Protein AF-A0A7D7A669-F1 (afdb_monomer)

pLDDT: mean 91.37, std 15.54, range [43.91, 98.94]

Solvent-accessible surface area (backbone atoms only — not comparable to full-atom values): 14195 Å² total; per-residue (Å²): 136,90,88,84,74,71,72,63,60,59,55,55,61,56,58,66,72,73,66,76,72,77,74,75,74,77,71,75,75,71,73,72,75,51,68,55,32,42,32,44,45,56,48,34,76,19,44,31,33,41,38,40,42,63,92,45,27,36,32,42,30,39,12,23,51,89,39,22,67,59,52,49,49,50,41,48,75,72,69,52,66,49,30,61,32,36,37,38,32,39,61,52,56,31,25,38,38,7,46,38,61,40,50,65,75,35,49,49,64,30,34,34,36,46,70,45,74,52,56,64,68,41,45,50,51,47,51,49,32,33,59,76,52,73,41,46,71,46,78,42,52,47,72,43,71,48,78,55,92,58,36,35,40,34,28,68,26,37,89,58,76,34,84,85,40,50,42,48,19,17,38,24,32,41,30,46,48,70,91,42,39,34,36,41,24,54,37,30,27,53,76,50,45,59,58,45,70,75,34,86,89,54,43,76,27,44,34,32,36,46,15,43,36,29,32,82,60,23,71,46,70,67,49,48,62,54,30,52,32,53,28,35,37,30,42,15,51,71,78,89,20,60,29,68,72,38,54,54,55,49,69,78,44,93,38,48,81,42,41,18,62,81,64,37,61,47,71,52,72,75,132

Nearest PDB structures (foldseek):
  7dck-assembly1_B  TM=6.850E-01  e=2.028E-09  Epsilonproteobacteria bacterium (ex Lamellibrachia satsuma)
  5kil-assembly1_A-2  TM=6.595E-01  e=9.311E-09  Streptomyces venezuelae ATCC 10712
  1ddk-assembly1_A  TM=6.489E-01  e=9.725E-06  Pseudomonas aeruginosa
  5acr-assembly1_B  TM=4.976E-01  e=4.678E-06  Pseudomonas aeruginosa
  5act-assembly1_A  TM=4.678E-01  e=4.678E-06  Pseudomonas aeruginosa

Mean predicted aligned error: 7.49 Å

Structure (mmCIF, N/CA/C/O backbone):
data_AF-A0A7D7A669-F1
#
_entry.id   AF-A0A7D7A669-F1
#
loop_
_atom_site.group_PDB
_atom_site.id
_atom_site.type_symbol
_atom_site.label_atom_id
_atom_site.label_alt_id
_atom_site.label_comp_id
_atom_site.label_asym_id
_atom_site.label_entity_id
_atom_site.label_seq_id
_atom_site.pdbx_PDB_ins_code
_atom_site.Cartn_x
_atom_site.Cartn_y
_atom_site.Cartn_z
_atom_site.occupancy
_atom_site.B_iso_or_equiv
_atom_site.auth_seq_id
_atom_site.auth_comp_id
_atom_site.auth_asym_id
_atom_site.auth_atom_id
_atom_site.pdbx_PDB_model_num
ATOM 1 N N . MET A 1 1 ? -89.878 -22.933 -24.311 1.00 51.69 1 MET A N 1
ATOM 2 C CA . MET A 1 1 ? -88.662 -23.473 -23.653 1.00 51.69 1 MET A CA 1
ATOM 3 C C . MET A 1 1 ? -87.440 -22.709 -24.153 1.00 51.69 1 MET A C 1
ATOM 5 O O . MET A 1 1 ? -87.420 -22.393 -25.331 1.00 51.69 1 MET A O 1
ATOM 9 N N . LYS A 1 2 ? -86.439 -22.468 -23.288 1.00 52.03 2 LYS A N 1
ATOM 10 C CA . LYS A 1 2 ? -85.154 -21.763 -23.536 1.00 52.03 2 LYS A CA 1
ATOM 11 C C . LYS A 1 2 ? -85.214 -20.224 -23.508 1.00 52.03 2 LYS A C 1
ATOM 13 O O . LYS A 1 2 ? -85.476 -19.625 -24.539 1.00 52.03 2 LYS A O 1
ATOM 18 N N . LYS A 1 3 ? -84.927 -19.600 -22.347 1.00 51.78 3 LYS A N 1
ATOM 19 C CA . LYS A 1 3 ? -84.285 -18.254 -22.242 1.00 51.78 3 LYS A CA 1
ATOM 20 C C . LYS A 1 3 ? -83.968 -17.730 -20.816 1.00 51.78 3 LYS A C 1
ATOM 22 O O . LYS A 1 3 ? -83.764 -16.535 -20.663 1.00 51.78 3 LYS A O 1
ATOM 27 N N . LYS A 1 4 ? -83.887 -18.562 -19.762 1.00 52.59 4 LYS A N 1
ATOM 28 C CA . LYS A 1 4 ? -83.707 -18.060 -18.372 1.00 52.59 4 LYS A CA 1
ATOM 29 C C . LYS A 1 4 ? -82.393 -18.398 -17.643 1.00 52.59 4 LYS A C 1
ATOM 31 O O . LYS A 1 4 ? -82.238 -17.967 -16.511 1.00 52.59 4 LYS A O 1
ATOM 36 N N . HIS A 1 5 ? -81.421 -19.078 -18.259 1.00 52.62 5 HIS A N 1
ATOM 37 C CA . HIS A 1 5 ? -80.215 -19.535 -17.532 1.00 52.62 5 HIS A CA 1
ATOM 38 C C . HIS A 1 5 ? -78.890 -18.837 -17.888 1.00 52.62 5 HIS A C 1
ATOM 40 O O . HIS A 1 5 ? -77.872 -19.158 -17.288 1.00 52.62 5 HIS A O 1
ATOM 46 N N . ILE A 1 6 ? -78.873 -17.865 -18.808 1.00 52.81 6 ILE A N 1
ATOM 47 C CA . ILE A 1 6 ? -77.609 -17.256 -19.277 1.00 52.81 6 ILE A CA 1
ATOM 48 C C . ILE A 1 6 ? -77.173 -16.050 -18.418 1.00 52.81 6 ILE A C 1
ATOM 50 O O . ILE A 1 6 ? -75.978 -15.816 -18.266 1.00 52.81 6 ILE A O 1
ATOM 54 N N . SER A 1 7 ? -78.092 -15.332 -17.760 1.00 53.09 7 SER A N 1
ATOM 55 C CA . SER A 1 7 ? -77.721 -14.145 -16.961 1.00 53.09 7 SER A CA 1
ATOM 56 C C . SER A 1 7 ? -77.108 -14.449 -15.589 1.00 53.09 7 SER A C 1
ATOM 58 O O . SER A 1 7 ? -76.447 -13.579 -15.034 1.00 53.09 7 SER A O 1
ATOM 60 N N . LEU A 1 8 ? -77.280 -15.655 -15.034 1.00 47.72 8 LEU A N 1
ATOM 61 C CA . LEU A 1 8 ? -76.785 -15.961 -13.683 1.00 47.72 8 LEU A CA 1
ATOM 62 C C . LEU A 1 8 ? -75.302 -16.379 -13.666 1.00 47.72 8 LEU A C 1
ATOM 64 O O . LEU A 1 8 ? -74.607 -16.138 -12.685 1.00 47.72 8 LEU A O 1
ATOM 68 N N . ILE A 1 9 ? -74.792 -16.938 -14.769 1.00 51.44 9 ILE A N 1
ATOM 69 C CA . ILE A 1 9 ? -73.390 -17.383 -14.879 1.00 51.44 9 ILE A CA 1
ATOM 70 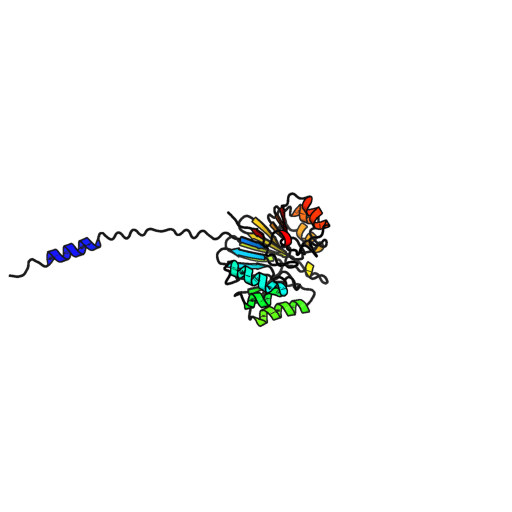C C . ILE A 1 9 ? -72.441 -16.188 -15.082 1.00 51.44 9 ILE A C 1
ATOM 72 O O . ILE A 1 9 ? -71.338 -16.179 -14.542 1.00 51.44 9 ILE A O 1
ATOM 76 N N . PHE A 1 10 ? -72.894 -15.131 -15.765 1.00 48.44 10 PHE A N 1
ATOM 77 C CA . PHE A 1 10 ? -72.094 -13.917 -15.973 1.00 48.44 10 PHE A CA 1
ATOM 78 C C . PHE A 1 10 ? -71.932 -13.059 -14.708 1.00 48.44 10 PHE A C 1
ATOM 80 O O . PHE A 1 10 ? -70.924 -12.375 -14.554 1.00 48.44 10 PHE A O 1
ATOM 87 N N . ILE A 1 11 ? -72.887 -13.109 -13.774 1.00 52.03 11 ILE A N 1
ATOM 88 C CA . ILE A 1 11 ? -72.806 -12.335 -12.523 1.00 52.03 11 ILE A CA 1
ATOM 89 C C . ILE A 1 11 ? -71.865 -13.015 -11.514 1.00 52.03 11 ILE A C 1
ATOM 91 O O . ILE A 1 11 ? -71.167 -12.334 -10.765 1.00 52.03 11 ILE A O 1
ATOM 95 N N . ILE A 1 12 ? -71.760 -14.348 -11.545 1.00 50.94 12 ILE A N 1
ATOM 96 C CA . ILE A 1 12 ? -70.838 -15.093 -10.675 1.00 50.94 12 ILE A CA 1
ATOM 97 C C . ILE A 1 12 ? -69.388 -14.988 -11.180 1.00 50.94 12 ILE A C 1
ATOM 99 O O . ILE A 1 12 ? -68.476 -14.887 -10.361 1.00 50.94 12 ILE A O 1
ATOM 103 N N . SER A 1 13 ? -69.145 -14.902 -12.497 1.00 49.00 13 SER A N 1
ATOM 104 C CA . SER A 1 13 ? -67.777 -14.691 -13.006 1.00 49.00 13 SER A CA 1
ATOM 105 C C . SER A 1 13 ? -67.247 -13.274 -12.746 1.00 49.00 13 SER A C 1
ATOM 107 O O . SER A 1 13 ? -66.035 -13.085 -12.681 1.00 49.00 13 SER A O 1
ATOM 109 N N . LEU A 1 14 ? -68.133 -12.286 -12.564 1.00 44.31 14 LEU A N 1
ATOM 110 C CA . LEU A 1 14 ? -67.749 -10.906 -12.258 1.00 44.31 14 LEU A CA 1
ATOM 111 C C . LEU A 1 14 ? -67.439 -10.694 -10.764 1.00 44.31 14 LEU A C 1
ATOM 113 O O . LEU A 1 14 ? -66.621 -9.841 -10.429 1.00 44.31 14 LEU A O 1
ATOM 117 N N . LEU A 1 15 ? -68.026 -11.496 -9.862 1.00 45.97 15 LEU A N 1
ATOM 118 C CA . LEU A 1 15 ? -67.744 -11.412 -8.421 1.00 45.97 15 LEU A CA 1
ATOM 119 C C . LEU A 1 15 ? -66.433 -12.098 -8.001 1.00 45.97 15 LEU A C 1
ATOM 121 O O . LEU A 1 15 ? -65.830 -11.681 -7.015 1.00 45.97 15 LEU A O 1
ATOM 125 N N . VAL A 1 16 ? -65.955 -13.104 -8.742 1.00 48.75 16 VAL A N 1
ATOM 126 C CA . VAL A 1 16 ? -64.679 -13.787 -8.431 1.00 48.75 16 VAL A CA 1
ATOM 127 C C . VAL A 1 16 ? -63.459 -12.944 -8.837 1.00 48.75 16 VAL A C 1
ATOM 129 O O . VAL A 1 16 ? -62.382 -13.098 -8.267 1.00 48.75 16 VAL A O 1
ATOM 132 N N . PHE A 1 17 ? -63.625 -11.979 -9.747 1.00 46.38 17 PHE A N 1
ATOM 133 C CA . PHE A 1 17 ? -62.553 -11.052 -10.125 1.00 46.38 17 PHE A CA 1
ATOM 134 C C . PHE A 1 17 ? -62.343 -9.893 -9.134 1.00 46.38 17 PHE A C 1
ATOM 136 O O . PHE A 1 17 ? -61.345 -9.183 -9.245 1.00 46.38 17 PHE A O 1
ATOM 143 N N . LEU A 1 18 ? -63.235 -9.700 -8.151 1.00 48.78 18 LEU A N 1
ATOM 144 C CA . LEU A 1 18 ? -63.195 -8.535 -7.256 1.00 48.78 18 LEU A CA 1
ATOM 145 C C . LEU A 1 18 ? -62.522 -8.780 -5.892 1.00 48.78 18 LEU A C 1
ATOM 147 O O . LEU A 1 18 ? -62.410 -7.845 -5.101 1.00 48.78 18 LEU A O 1
ATOM 151 N N . THR A 1 19 ? -62.043 -9.994 -5.595 1.00 50.97 19 THR A N 1
ATOM 152 C CA . THR A 1 19 ? -61.447 -10.308 -4.276 1.00 50.97 19 THR A CA 1
ATOM 153 C C . THR A 1 19 ? -59.990 -10.756 -4.301 1.00 50.97 19 THR A C 1
ATOM 155 O O . THR A 1 19 ? -59.402 -10.912 -3.232 1.00 50.97 19 THR A O 1
ATOM 158 N N . CYS A 1 20 ? -59.341 -10.854 -5.465 1.00 52.06 20 CYS A N 1
ATOM 159 C CA . CYS A 1 20 ? -57.877 -10.911 -5.513 1.00 52.06 20 CYS A CA 1
ATOM 160 C C . CYS A 1 20 ? -57.302 -9.504 -5.317 1.00 52.06 20 CYS A C 1
ATOM 162 O O . CYS A 1 20 ? -56.699 -8.912 -6.210 1.00 52.06 20 CYS A O 1
ATOM 164 N N . ARG A 1 21 ? -57.466 -8.968 -4.102 1.00 56.16 21 ARG A N 1
ATOM 165 C CA . ARG A 1 21 ? -56.526 -7.983 -3.579 1.00 56.16 21 ARG A CA 1
ATOM 166 C C . ARG A 1 21 ? -55.186 -8.698 -3.483 1.00 56.16 21 ARG A C 1
ATOM 168 O O . ARG A 1 21 ? -54.886 -9.338 -2.480 1.00 56.16 21 ARG A O 1
ATOM 175 N N . PHE A 1 22 ? -54.404 -8.622 -4.557 1.00 55.38 22 PHE A N 1
ATOM 176 C CA . PHE A 1 22 ? -52.964 -8.782 -4.479 1.00 55.38 22 PHE A CA 1
ATOM 177 C C . PHE A 1 22 ? -52.491 -7.709 -3.507 1.00 55.38 22 PHE A C 1
ATOM 179 O O . PHE A 1 22 ? -52.256 -6.559 -3.877 1.00 55.38 22 PHE A O 1
ATOM 186 N N . SER A 1 23 ? -52.427 -8.070 -2.229 1.00 52.66 23 SER A N 1
ATOM 187 C CA . SER A 1 23 ? -51.584 -7.382 -1.278 1.00 52.66 23 SER A CA 1
ATOM 188 C C . SER A 1 23 ? -50.180 -7.557 -1.829 1.00 52.66 23 SER A C 1
ATOM 190 O O . SER A 1 23 ? -49.526 -8.566 -1.576 1.00 52.66 23 SER A O 1
ATOM 192 N N . PHE A 1 24 ? -49.750 -6.608 -2.660 1.00 51.66 24 PHE A N 1
ATOM 193 C CA . PHE A 1 24 ? -48.344 -6.371 -2.906 1.00 51.66 24 PHE A CA 1
ATOM 194 C C . PHE A 1 24 ? -47.773 -6.053 -1.534 1.00 51.66 24 PHE A C 1
ATOM 196 O O . PHE A 1 24 ? -47.809 -4.916 -1.062 1.00 51.66 24 PHE A O 1
ATOM 203 N N . ILE A 1 25 ? -47.326 -7.099 -0.842 1.00 53.25 25 ILE A N 1
ATOM 204 C CA . ILE A 1 25 ? -46.394 -6.950 0.250 1.00 53.25 25 ILE A CA 1
ATOM 205 C C . ILE A 1 25 ? -45.186 -6.346 -0.450 1.00 53.25 25 ILE A C 1
ATOM 207 O O . ILE A 1 25 ? -44.414 -7.045 -1.102 1.00 53.25 25 ILE A O 1
ATOM 211 N N . ASN A 1 26 ? -45.092 -5.018 -0.398 1.00 49.78 26 ASN A N 1
ATOM 212 C CA . ASN A 1 26 ? -43.872 -4.292 -0.677 1.00 49.78 26 ASN A CA 1
ATOM 213 C C . ASN A 1 26 ? -42.897 -4.727 0.411 1.00 49.78 26 ASN A C 1
ATOM 215 O O . ASN A 1 26 ? -42.707 -4.038 1.413 1.00 49.78 26 ASN A O 1
ATOM 219 N N . ILE A 1 27 ? -42.325 -5.919 0.239 1.00 50.53 27 ILE A N 1
ATOM 220 C CA . ILE A 1 27 ? -41.114 -6.308 0.924 1.00 50.53 27 ILE A CA 1
ATOM 221 C C . ILE A 1 27 ? -40.099 -5.316 0.377 1.00 50.53 27 ILE A C 1
ATOM 223 O O . ILE A 1 27 ? -39.514 -5.517 -0.685 1.00 50.53 27 ILE A O 1
ATOM 227 N N . LYS A 1 28 ? -39.938 -4.191 1.080 1.00 43.91 28 LYS A N 1
ATOM 228 C CA . LYS A 1 28 ? -38.702 -3.430 1.021 1.00 43.91 28 LYS A CA 1
ATOM 229 C C . LYS A 1 28 ? -37.645 -4.398 1.524 1.00 43.91 28 LYS A C 1
ATOM 231 O O . LYS A 1 28 ? -37.360 -4.458 2.717 1.00 43.91 28 LYS A O 1
ATOM 236 N N . VAL A 1 29 ? -37.109 -5.200 0.609 1.00 45.94 29 VAL A N 1
ATOM 237 C CA . VAL A 1 29 ? -35.790 -5.778 0.773 1.00 45.94 29 VAL A CA 1
ATOM 238 C C . VAL A 1 29 ? -34.891 -4.556 0.800 1.00 45.94 29 VAL A C 1
ATOM 240 O O . VAL A 1 29 ? -34.485 -4.030 -0.231 1.00 45.94 29 VAL A O 1
ATOM 243 N N . SER A 1 30 ? -34.695 -4.016 1.999 1.00 46.88 30 SER A N 1
ATOM 244 C CA . SER A 1 30 ? -33.569 -3.150 2.265 1.00 46.88 30 SER A CA 1
ATOM 245 C C . SER A 1 30 ? -32.376 -4.057 2.040 1.00 46.88 30 SER A C 1
ATOM 247 O O . SER A 1 30 ? -32.022 -4.827 2.930 1.00 46.88 30 SER A O 1
ATOM 249 N N . ALA A 1 31 ? -31.826 -4.052 0.823 1.00 50.84 31 ALA A N 1
ATOM 250 C CA . ALA A 1 31 ? -30.470 -4.512 0.621 1.00 50.84 31 ALA A CA 1
ATOM 251 C C . ALA A 1 31 ? -29.660 -3.693 1.621 1.00 50.84 31 ALA A C 1
ATOM 253 O O . ALA A 1 31 ? -29.535 -2.480 1.475 1.00 50.84 31 ALA A O 1
ATOM 254 N N . THR A 1 32 ? -29.269 -4.312 2.731 1.00 55.38 32 THR A N 1
ATOM 255 C CA . THR A 1 32 ? -28.327 -3.698 3.653 1.00 55.38 32 THR A CA 1
ATOM 256 C C . THR A 1 32 ? -27.114 -3.397 2.798 1.00 55.38 32 THR A C 1
ATOM 258 O O . THR A 1 32 ? -26.479 -4.339 2.321 1.00 55.38 32 THR A O 1
ATOM 261 N N . GLU A 1 33 ? -26.869 -2.117 2.512 1.00 64.00 33 GLU A N 1
ATOM 262 C CA . GLU A 1 33 ? -25.663 -1.705 1.806 1.00 64.00 33 GLU A CA 1
ATOM 263 C C . GLU A 1 33 ? -24.493 -2.363 2.530 1.00 64.00 33 GLU A C 1
ATOM 265 O O . GLU A 1 33 ? -24.305 -2.164 3.737 1.00 64.00 33 GLU A O 1
ATOM 270 N N . LYS A 1 34 ? -23.777 -3.246 1.825 1.00 77.88 34 LYS A N 1
ATOM 271 C CA . LYS A 1 34 ? -22.581 -3.871 2.380 1.00 77.88 34 LYS A CA 1
ATOM 272 C C . LYS A 1 34 ? -21.600 -2.735 2.618 1.00 77.88 34 LYS A C 1
ATOM 274 O O . LYS A 1 34 ? -21.114 -2.130 1.663 1.00 77.88 34 LYS A O 1
ATOM 279 N N . LYS A 1 35 ? -21.383 -2.412 3.891 1.00 83.94 35 LYS A N 1
ATOM 280 C CA . LYS A 1 35 ? -20.480 -1.337 4.290 1.00 83.94 35 LYS A CA 1
ATOM 281 C C . LYS A 1 35 ? -19.070 -1.654 3.781 1.00 83.94 35 LYS A C 1
ATOM 283 O O . LYS A 1 35 ? -18.716 -2.833 3.747 1.00 83.94 35 LYS A O 1
ATOM 288 N N . PRO A 1 36 ? -18.275 -0.634 3.424 1.00 92.69 36 PRO A N 1
ATOM 289 C CA . PRO A 1 36 ? -16.904 -0.863 3.018 1.00 92.69 36 PRO A CA 1
ATOM 290 C C . PRO A 1 36 ? -16.085 -1.594 4.088 1.00 92.69 36 PRO A C 1
ATOM 292 O O . PRO A 1 36 ? -16.240 -1.327 5.285 1.00 92.69 36 PRO A O 1
ATOM 295 N N . GLU A 1 37 ? -15.194 -2.474 3.644 1.00 95.56 37 GLU A N 1
ATOM 296 C CA . GLU A 1 37 ? -14.228 -3.192 4.478 1.00 95.56 37 GLU A CA 1
ATOM 297 C C . GLU A 1 37 ? -12.821 -2.979 3.917 1.00 95.56 37 GLU A C 1
ATOM 299 O O . GLU A 1 37 ? -12.632 -2.962 2.699 1.00 95.56 37 GLU A O 1
ATOM 304 N N . VAL A 1 38 ? -11.832 -2.845 4.802 1.00 98.44 38 VAL A N 1
ATOM 305 C CA . VAL A 1 38 ? -10.414 -2.750 4.425 1.00 98.44 38 VAL A CA 1
ATOM 306 C C . VAL A 1 38 ? -9.650 -3.879 5.093 1.00 98.44 38 VAL A C 1
ATOM 308 O O . VAL A 1 38 ? -9.700 -4.037 6.313 1.00 98.44 38 VAL A O 1
ATOM 311 N N . HIS A 1 39 ? -8.958 -4.668 4.286 1.00 98.69 39 HIS A N 1
ATOM 312 C CA . HIS A 1 39 ? -8.241 -5.864 4.685 1.00 98.69 39 HIS A CA 1
ATOM 313 C C . HIS A 1 39 ? -6.763 -5.655 4.389 1.00 98.69 39 HIS A C 1
ATOM 315 O O . HIS A 1 39 ? -6.394 -5.477 3.235 1.00 98.69 39 HIS A O 1
ATOM 321 N N . PHE A 1 40 ? -5.920 -5.728 5.407 1.00 98.81 40 PHE A N 1
ATOM 322 C CA . PHE A 1 40 ? -4.477 -5.834 5.243 1.00 98.81 40 PHE A CA 1
ATOM 323 C C . PHE A 1 40 ? -4.132 -7.317 5.296 1.00 98.81 40 PHE A C 1
ATOM 325 O O . PHE A 1 40 ? -4.344 -7.973 6.323 1.00 98.81 40 PHE A O 1
ATOM 332 N N . ILE A 1 41 ? -3.722 -7.863 4.154 1.00 98.75 41 ILE A N 1
ATOM 333 C CA . ILE A 1 41 ? -3.507 -9.298 3.985 1.00 98.75 41 ILE A CA 1
ATOM 334 C C . ILE A 1 41 ? -2.116 -9.625 4.517 1.00 98.75 41 ILE A C 1
ATOM 336 O O . ILE A 1 41 ? -1.144 -8.973 4.156 1.00 98.75 41 ILE A O 1
ATOM 340 N N . ASP A 1 42 ? -2.018 -10.632 5.377 1.00 98.31 42 ASP A N 1
ATOM 341 C CA . ASP A 1 42 ? -0.732 -11.156 5.816 1.00 98.31 42 ASP A CA 1
ATOM 342 C C . ASP A 1 42 ? -0.049 -11.838 4.625 1.00 98.31 42 ASP A C 1
ATOM 344 O O . ASP A 1 42 ? -0.476 -12.907 4.192 1.00 98.31 42 ASP A O 1
ATOM 348 N N . VAL A 1 43 ? 0.999 -11.218 4.094 1.00 97.75 43 VAL A N 1
ATOM 349 C CA . VAL A 1 43 ? 1.836 -11.718 2.990 1.00 97.75 43 VAL A CA 1
ATOM 350 C C . VAL A 1 43 ? 3.327 -11.616 3.347 1.00 97.75 43 VAL A C 1
ATOM 352 O O . VAL A 1 43 ? 4.172 -11.512 2.472 1.00 97.75 43 VAL A O 1
ATOM 355 N N . GLY A 1 44 ? 3.668 -11.649 4.641 1.00 96.06 44 GLY A N 1
ATOM 356 C CA . GLY A 1 44 ? 5.056 -11.517 5.094 1.00 96.06 44 GLY A CA 1
ATOM 357 C C . GLY A 1 44 ? 5.648 -10.133 4.808 1.00 96.06 44 GLY A C 1
ATOM 358 O O . GLY A 1 44 ? 5.005 -9.122 5.091 1.00 96.06 44 GLY A O 1
ATOM 359 N N . GLN A 1 45 ? 6.874 -10.104 4.277 1.00 96.94 45 GLN A N 1
ATOM 360 C CA . GLN A 1 45 ? 7.614 -8.888 3.927 1.00 96.94 45 GLN A CA 1
ATOM 361 C C . GLN A 1 45 ? 7.173 -8.380 2.551 1.00 96.94 45 GLN A C 1
ATOM 363 O O . GLN A 1 45 ? 7.893 -8.479 1.561 1.00 96.94 45 GLN A O 1
ATOM 368 N N . SER A 1 46 ? 5.903 -8.004 2.464 1.00 98.00 46 SER A N 1
ATOM 369 C CA . SER A 1 46 ? 5.233 -7.588 1.238 1.00 98.00 46 SER A CA 1
ATOM 370 C C . SER A 1 46 ? 3.958 -6.822 1.578 1.00 98.00 46 SER A C 1
ATOM 372 O O . SER A 1 46 ? 3.375 -7.011 2.652 1.00 98.00 46 SER A O 1
ATOM 374 N N . ASP A 1 47 ? 3.454 -6.042 0.624 1.00 98.56 47 ASP A N 1
ATOM 375 C CA . ASP A 1 47 ? 2.185 -5.333 0.775 1.00 98.56 47 ASP A CA 1
ATOM 376 C C . ASP A 1 47 ? 1.085 -5.914 -0.112 1.00 98.56 47 ASP A C 1
ATOM 378 O O . ASP A 1 47 ? 1.244 -6.181 -1.304 1.00 98.56 47 ASP A O 1
ATOM 382 N N . CYS A 1 48 ? -0.084 -6.100 0.499 1.00 98.69 48 CYS A N 1
ATOM 383 C CA . CYS A 1 48 ? -1.322 -6.359 -0.214 1.00 98.69 48 CYS A CA 1
ATOM 384 C C . CYS A 1 48 ? -2.507 -5.946 0.663 1.00 98.69 48 CYS A C 1
ATOM 386 O O . CYS A 1 48 ? -2.739 -6.507 1.742 1.00 98.69 48 CYS A O 1
ATOM 388 N N . ALA A 1 49 ? -3.270 -4.959 0.200 1.00 98.88 49 ALA A N 1
ATOM 389 C CA . ALA A 1 49 ? -4.485 -4.501 0.854 1.00 98.88 49 ALA A CA 1
ATOM 390 C C . ALA A 1 49 ? -5.693 -4.659 -0.071 1.00 98.88 49 ALA A C 1
ATOM 392 O O . ALA A 1 49 ? -5.669 -4.272 -1.234 1.00 98.88 49 ALA A O 1
ATOM 393 N N . LEU A 1 50 ? -6.778 -5.211 0.462 1.00 98.88 50 LEU A N 1
ATOM 394 C CA . LEU A 1 50 ? -8.051 -5.376 -0.227 1.00 98.88 50 LEU A CA 1
ATOM 395 C C . LEU A 1 50 ? -9.075 -4.397 0.348 1.00 98.88 50 LEU A C 1
ATOM 397 O O . LEU A 1 50 ? -9.334 -4.390 1.550 1.00 98.88 50 LEU A O 1
ATOM 401 N N . ILE A 1 51 ? -9.719 -3.629 -0.524 1.00 98.62 51 ILE A N 1
ATOM 402 C CA . ILE A 1 51 ? -10.865 -2.784 -0.194 1.00 98.62 51 ILE A CA 1
ATOM 403 C C . ILE A 1 51 ? -12.101 -3.395 -0.850 1.00 98.62 51 ILE A 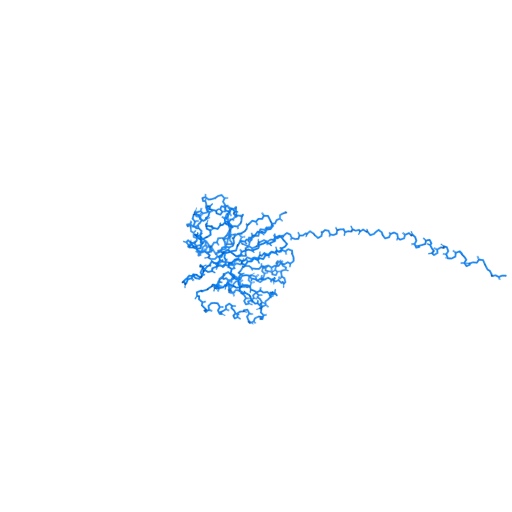C 1
ATOM 405 O O . ILE A 1 51 ? -12.163 -3.535 -2.071 1.00 98.62 51 ILE A O 1
ATOM 409 N N . LYS A 1 52 ? -13.103 -3.739 -0.045 1.00 97.25 52 LYS A N 1
ATOM 410 C CA . LYS A 1 52 ? -14.418 -4.189 -0.520 1.00 97.25 52 LYS A CA 1
ATOM 411 C C . LYS A 1 52 ? -15.396 -3.042 -0.350 1.00 97.25 52 LYS A C 1
ATOM 413 O O . LYS A 1 52 ? -15.473 -2.482 0.738 1.00 97.25 52 LYS A O 1
ATOM 418 N N . ASN A 1 53 ? -16.156 -2.708 -1.387 1.00 94.81 53 ASN A N 1
ATOM 419 C CA . ASN A 1 53 ? -17.185 -1.678 -1.326 1.00 94.81 53 ASN A CA 1
ATOM 420 C C . ASN A 1 53 ? -18.441 -2.114 -2.090 1.00 94.81 53 ASN A C 1
ATOM 422 O O . ASN A 1 53 ? -18.482 -2.079 -3.320 1.00 94.81 53 ASN A O 1
ATOM 426 N N . GLY A 1 54 ? -19.481 -2.544 -1.372 1.00 91.12 54 GLY A N 1
ATOM 427 C CA . GLY A 1 54 ? -20.658 -3.119 -2.016 1.00 91.12 54 GLY A CA 1
ATOM 428 C C . GLY A 1 54 ? -20.317 -4.425 -2.741 1.00 91.12 54 GLY A C 1
ATOM 429 O O . GLY A 1 54 ? -19.926 -5.411 -2.113 1.00 91.12 54 GLY A O 1
ATOM 430 N N . ASP A 1 55 ? -20.492 -4.429 -4.061 1.00 91.31 55 ASP A N 1
ATOM 431 C CA . ASP A 1 55 ? -20.108 -5.543 -4.936 1.00 91.31 55 ASP A CA 1
ATOM 432 C C . ASP A 1 55 ? -18.784 -5.285 -5.682 1.00 91.31 55 ASP A C 1
ATOM 434 O O . ASP A 1 55 ? -18.344 -6.138 -6.456 1.00 91.31 55 ASP A O 1
ATOM 438 N N . GLU A 1 56 ? -18.140 -4.142 -5.430 1.00 96.19 56 GLU A N 1
ATOM 439 C CA . GLU A 1 56 ? -16.859 -3.770 -6.028 1.00 96.19 56 GLU A CA 1
ATOM 440 C C . GLU A 1 56 ? -15.687 -4.089 -5.113 1.00 96.19 56 GLU A C 1
ATOM 442 O O . GLU A 1 56 ? -15.789 -4.015 -3.884 1.00 96.19 56 GLU A O 1
ATOM 447 N N . ASN A 1 57 ? -14.563 -4.451 -5.723 1.00 98.38 57 ASN A N 1
ATOM 448 C CA . ASN A 1 57 ? -13.381 -4.902 -5.002 1.00 98.38 57 ASN A CA 1
ATOM 449 C C . ASN A 1 57 ? -12.129 -4.296 -5.623 1.00 98.38 57 ASN A C 1
ATOM 451 O O . ASN A 1 57 ? -11.938 -4.346 -6.838 1.00 98.38 57 ASN A O 1
ATOM 455 N N . TYR A 1 58 ? -11.259 -3.775 -4.772 1.00 98.75 58 TYR A N 1
ATOM 456 C CA . TYR A 1 58 ? -10.051 -3.068 -5.166 1.00 98.75 58 TYR A CA 1
ATOM 457 C C . TYR A 1 58 ? -8.862 -3.646 -4.420 1.00 98.75 58 TYR A C 1
ATOM 459 O O . TYR A 1 58 ? -8.975 -3.955 -3.234 1.00 98.75 58 TYR A O 1
ATOM 467 N N . LEU A 1 59 ? -7.729 -3.775 -5.098 1.00 98.81 59 LEU A N 1
ATOM 468 C CA . LEU A 1 59 ? -6.479 -4.187 -4.470 1.00 98.81 59 LEU A CA 1
ATOM 469 C C . LEU A 1 59 ? -5.475 -3.032 -4.520 1.00 98.81 59 LEU A C 1
ATOM 471 O O . LEU A 1 59 ? -5.395 -2.337 -5.531 1.00 98.81 59 LEU A O 1
ATOM 475 N N . ILE A 1 60 ? -4.720 -2.835 -3.448 1.00 98.94 60 ILE A N 1
ATOM 476 C CA . ILE A 1 60 ? -3.517 -2.004 -3.420 1.00 98.94 60 ILE A CA 1
ATOM 477 C C . ILE A 1 60 ? -2.359 -2.969 -3.188 1.00 98.94 60 ILE A C 1
ATOM 479 O O . ILE A 1 60 ? -2.344 -3.672 -2.175 1.00 98.94 60 ILE A O 1
ATOM 483 N N . ASP A 1 61 ? -1.451 -3.021 -4.156 1.00 98.88 61 ASP A N 1
ATOM 484 C CA . ASP A 1 61 ? -0.371 -3.996 -4.296 1.00 98.88 61 ASP A CA 1
ATOM 485 C C . ASP A 1 61 ? -0.826 -5.459 -4.356 1.00 98.88 61 ASP A C 1
ATOM 487 O O . ASP A 1 61 ? -1.999 -5.803 -4.200 1.00 98.88 61 ASP A O 1
ATOM 491 N N . SER A 1 62 ? 0.102 -6.345 -4.703 1.00 98.56 62 SER A N 1
ATOM 492 C CA . SER A 1 62 ? -0.178 -7.752 -5.013 1.00 98.56 62 SER A CA 1
ATOM 493 C C . SER A 1 62 ? 0.666 -8.750 -4.226 1.00 98.56 62 SER A C 1
ATOM 495 O O . SER A 1 62 ? 0.476 -9.956 -4.394 1.00 98.56 62 SER A O 1
ATOM 497 N N . GLY A 1 63 ? 1.548 -8.256 -3.359 1.00 98.06 63 GLY A N 1
ATOM 498 C CA . GLY A 1 63 ? 2.554 -9.043 -2.667 1.00 98.06 63 GLY A CA 1
ATOM 499 C C . GLY A 1 63 ? 3.657 -9.584 -3.583 1.00 98.06 63 GLY A C 1
ATOM 500 O O . GLY A 1 63 ? 3.621 -9.414 -4.809 1.00 98.06 63 GLY A O 1
ATOM 501 N N . ASP A 1 64 ? 4.611 -10.299 -2.983 1.00 97.94 64 ASP A N 1
ATOM 502 C CA . ASP A 1 64 ? 5.615 -11.060 -3.725 1.00 97.94 64 ASP A CA 1
ATOM 503 C C . ASP A 1 64 ? 4.997 -12.217 -4.528 1.00 97.94 64 ASP A C 1
ATOM 505 O O . ASP A 1 64 ? 3.951 -12.791 -4.199 1.00 97.94 64 ASP A O 1
ATOM 509 N N . LYS A 1 65 ? 5.704 -12.632 -5.583 1.00 97.62 65 LYS A N 1
ATOM 510 C CA . LYS A 1 65 ? 5.322 -13.780 -6.408 1.00 97.62 65 LYS A CA 1
ATOM 511 C C . LYS A 1 65 ? 5.094 -15.044 -5.573 1.00 97.62 65 LYS A C 1
ATOM 513 O O . LYS A 1 65 ? 4.149 -15.786 -5.853 1.00 97.62 65 LYS A O 1
ATOM 518 N N . THR A 1 66 ? 5.933 -15.306 -4.573 1.00 97.56 66 THR A N 1
ATOM 519 C CA . THR A 1 66 ? 5.838 -16.498 -3.713 1.00 97.56 66 THR A CA 1
ATOM 520 C C . THR A 1 66 ? 4.556 -16.530 -2.876 1.00 97.56 66 THR A C 1
ATOM 522 O O . THR A 1 66 ? 4.025 -17.612 -2.616 1.00 97.56 66 THR A O 1
ATOM 525 N N . GLU A 1 67 ? 3.969 -15.367 -2.591 1.00 96.94 67 GLU A N 1
ATOM 526 C CA . GLU A 1 67 ? 2.744 -15.211 -1.800 1.00 96.94 67 GLU A CA 1
ATOM 527 C C . GLU A 1 67 ? 1.462 -15.193 -2.650 1.00 96.94 67 GLU A C 1
ATOM 529 O O . GLU A 1 67 ? 0.348 -15.265 -2.122 1.00 96.94 67 GLU A O 1
ATOM 534 N N . SER A 1 68 ? 1.579 -15.202 -3.982 1.00 97.50 68 SER A N 1
ATOM 535 C CA . SER A 1 68 ? 0.439 -15.124 -4.913 1.00 97.50 68 SER A CA 1
ATOM 536 C C . SER A 1 68 ? -0.664 -16.141 -4.621 1.00 97.50 68 SER A C 1
ATOM 538 O O . SER A 1 68 ? -1.855 -15.826 -4.660 1.00 97.50 68 SER A O 1
ATOM 540 N N . SER A 1 69 ? -0.289 -17.383 -4.295 1.00 98.19 69 SER A N 1
ATOM 541 C CA . SER A 1 69 ? -1.261 -18.438 -3.977 1.00 98.19 69 SER A CA 1
ATOM 542 C C . SER A 1 69 ? -2.047 -18.129 -2.699 1.00 98.19 69 SER A C 1
ATOM 544 O O . SER A 1 69 ? -3.243 -18.424 -2.634 1.00 98.19 69 SER A O 1
ATOM 546 N N . LYS A 1 70 ? -1.400 -17.505 -1.705 1.00 98.25 70 LYS A N 1
ATOM 547 C CA . LYS A 1 70 ? -2.018 -17.065 -0.448 1.00 98.25 70 LYS A CA 1
ATOM 548 C C . LYS A 1 70 ? -3.016 -15.940 -0.716 1.00 98.25 70 LYS A C 1
ATOM 550 O O . LYS A 1 70 ? -4.167 -16.053 -0.291 1.00 98.25 70 LYS A O 1
ATOM 555 N N . VAL A 1 71 ? -2.625 -14.935 -1.504 1.00 98.69 71 VAL A N 1
ATOM 556 C CA . VAL A 1 71 ? -3.501 -13.816 -1.898 1.00 98.69 71 VAL A CA 1
ATOM 557 C C . VAL A 1 71 ? -4.710 -14.315 -2.688 1.00 98.69 71 VAL A C 1
ATOM 559 O O . VAL A 1 71 ? -5.849 -14.044 -2.314 1.00 98.69 71 VAL A O 1
ATOM 562 N N . ILE A 1 72 ? -4.506 -15.123 -3.733 1.00 98.81 72 ILE A N 1
ATOM 563 C CA . ILE A 1 72 ? -5.602 -15.666 -4.556 1.00 98.81 72 ILE A CA 1
ATOM 564 C C . ILE A 1 72 ? -6.564 -16.498 -3.710 1.00 98.81 72 ILE A C 1
ATOM 566 O O . ILE A 1 72 ? -7.783 -16.393 -3.876 1.00 98.81 72 ILE A O 1
ATOM 570 N N . LYS A 1 73 ? -6.037 -17.336 -2.807 1.00 98.62 73 LYS A N 1
ATOM 571 C CA . LYS A 1 73 ? -6.872 -18.110 -1.889 1.00 98.62 73 LYS A CA 1
ATOM 572 C C . LYS A 1 73 ? -7.694 -17.177 -1.000 1.00 98.62 73 LYS A C 1
ATOM 574 O O . LYS A 1 73 ? -8.902 -17.369 -0.905 1.00 98.62 73 LYS A O 1
ATOM 579 N N . TYR A 1 74 ? -7.069 -16.159 -0.409 1.00 98.75 74 TYR A N 1
ATOM 580 C CA . TYR A 1 74 ? -7.758 -15.194 0.442 1.00 98.75 74 TYR A CA 1
ATOM 581 C C . TYR A 1 74 ? -8.877 -14.461 -0.306 1.00 98.75 74 TYR A C 1
ATOM 583 O O . TYR A 1 74 ? -10.009 -14.433 0.169 1.00 98.75 74 TYR A O 1
ATOM 591 N N . LEU A 1 75 ? -8.606 -13.948 -1.512 1.00 98.75 75 LEU A N 1
ATOM 592 C CA . LEU A 1 75 ? -9.610 -13.287 -2.354 1.00 98.75 75 LEU A CA 1
ATOM 593 C C . LEU A 1 75 ? -10.803 -14.216 -2.641 1.00 98.75 75 LEU A C 1
ATOM 595 O O . LEU A 1 75 ? -11.958 -13.812 -2.493 1.00 98.75 75 LEU A O 1
ATOM 599 N N . LYS A 1 76 ? -10.543 -15.486 -2.977 1.00 98.44 76 LYS A N 1
ATOM 600 C CA . LYS A 1 76 ? -11.598 -16.491 -3.197 1.00 98.44 76 LYS A CA 1
ATOM 601 C C . LYS A 1 76 ? -12.393 -16.791 -1.926 1.00 98.44 76 LYS A C 1
ATOM 603 O O . LYS A 1 76 ? -13.618 -16.873 -2.001 1.00 98.44 76 LYS A O 1
ATOM 608 N N . ASP A 1 77 ? -11.729 -16.909 -0.777 1.00 98.06 77 ASP A N 1
ATOM 609 C CA . ASP A 1 77 ? -12.381 -17.107 0.523 1.00 98.06 77 ASP A CA 1
ATOM 610 C C . ASP A 1 77 ? -13.264 -15.898 0.900 1.00 98.06 77 ASP A C 1
ATOM 612 O O . ASP A 1 77 ? -14.315 -16.069 1.514 1.00 98.06 77 ASP A O 1
ATOM 616 N N . GLN A 1 78 ? -12.892 -14.683 0.473 1.00 97.56 78 GLN A N 1
ATOM 617 C CA . GLN A 1 78 ? -13.713 -13.467 0.595 1.00 97.56 78 GLN A CA 1
ATOM 618 C C . GLN A 1 78 ? -14.857 -13.383 -0.435 1.00 97.56 78 GLN A C 1
ATOM 620 O O . GLN A 1 78 ? -15.605 -12.404 -0.451 1.00 97.56 78 GLN A O 1
ATOM 625 N N . GLY A 1 79 ? -15.020 -14.394 -1.295 1.00 97.06 79 GLY A N 1
ATOM 626 C CA . GLY A 1 79 ? -16.052 -14.440 -2.331 1.00 97.06 79 GLY A CA 1
ATOM 627 C C . GLY A 1 79 ? -15.767 -13.550 -3.544 1.00 97.06 79 GLY A C 1
ATOM 628 O O . GLY A 1 79 ? -16.670 -13.316 -4.352 1.00 97.06 79 GLY A O 1
ATOM 629 N N . ILE A 1 80 ? -14.532 -13.062 -3.695 1.00 98.12 80 ILE A N 1
ATOM 630 C CA . ILE A 1 80 ? -14.149 -12.151 -4.773 1.00 98.12 80 ILE A CA 1
ATOM 631 C C . ILE A 1 80 ? -13.982 -12.938 -6.065 1.00 98.12 80 ILE A C 1
ATOM 633 O O . ILE A 1 80 ? -13.137 -13.822 -6.196 1.00 98.12 80 ILE A O 1
ATOM 637 N N . LYS A 1 81 ? -14.812 -12.586 -7.045 1.00 97.00 81 LYS A N 1
ATOM 638 C CA . LYS A 1 81 ? -14.759 -13.133 -8.409 1.00 97.00 81 LYS A CA 1
ATOM 639 C C . LYS A 1 81 ? -14.138 -12.158 -9.404 1.00 97.00 81 LYS A C 1
ATOM 641 O O . LYS A 1 81 ? -13.754 -12.566 -10.499 1.00 97.00 81 LYS A O 1
ATOM 646 N N . LYS A 1 82 ? -14.101 -10.878 -9.036 1.00 98.44 82 LYS A N 1
ATOM 647 C CA . LYS A 1 82 ? -13.680 -9.772 -9.881 1.00 98.44 82 LYS A CA 1
ATOM 648 C C . LYS A 1 82 ? -13.050 -8.678 -9.020 1.00 98.44 82 LYS A C 1
ATOM 650 O O . LYS A 1 82 ? -13.614 -8.342 -7.981 1.00 98.44 82 LYS A O 1
ATOM 655 N N . LEU A 1 83 ? -11.937 -8.133 -9.490 1.00 98.81 83 LEU A N 1
ATOM 656 C CA . LEU A 1 83 ? -11.349 -6.878 -9.044 1.00 98.81 83 LEU A CA 1
ATOM 657 C C . LEU A 1 83 ? -11.694 -5.790 -10.068 1.00 98.81 83 LEU A C 1
ATOM 659 O O . LEU A 1 83 ? -11.467 -5.956 -11.269 1.00 98.81 83 LEU A O 1
ATOM 663 N N . ASP A 1 84 ? -12.270 -4.691 -9.604 1.00 98.69 84 ASP A N 1
ATOM 664 C CA . ASP A 1 84 ? -12.577 -3.531 -10.441 1.00 98.69 84 ASP A CA 1
ATOM 665 C C . ASP A 1 84 ? -11.294 -2.789 -10.804 1.00 98.69 84 ASP A C 1
ATOM 667 O O . ASP A 1 84 ? -11.113 -2.404 -11.956 1.00 98.69 84 ASP A O 1
ATOM 671 N N . PHE A 1 85 ? -10.350 -2.691 -9.867 1.00 98.81 85 PHE A N 1
ATOM 672 C CA . PHE A 1 85 ? -8.968 -2.392 -10.212 1.00 98.81 85 PHE A CA 1
ATOM 673 C C . PHE A 1 85 ? -7.961 -2.924 -9.193 1.00 98.81 85 PHE A C 1
ATOM 675 O O . PHE A 1 85 ? -8.300 -3.260 -8.058 1.00 98.81 85 PHE A O 1
ATOM 682 N N . ILE A 1 86 ? -6.700 -2.952 -9.618 1.00 98.94 86 ILE A N 1
ATOM 683 C CA . ILE A 1 86 ? -5.525 -3.050 -8.746 1.00 98.94 86 ILE A CA 1
ATOM 684 C C . ILE A 1 86 ? -4.744 -1.741 -8.882 1.00 98.94 86 ILE A C 1
ATOM 686 O O . ILE A 1 86 ? -4.602 -1.251 -9.997 1.00 98.94 86 ILE A O 1
ATOM 690 N N . ILE A 1 87 ? -4.238 -1.179 -7.789 1.00 98.94 87 ILE A N 1
ATOM 691 C CA . ILE A 1 87 ? -3.242 -0.103 -7.805 1.00 98.94 87 ILE A CA 1
ATOM 692 C C . ILE A 1 87 ? -1.905 -0.710 -7.390 1.00 98.94 87 ILE A C 1
ATOM 694 O O . ILE A 1 87 ? -1.801 -1.229 -6.287 1.00 98.94 87 ILE A O 1
ATOM 698 N N . LEU A 1 88 ? -0.905 -0.648 -8.265 1.00 98.94 88 LEU A N 1
ATOM 699 C CA . LEU A 1 88 ? 0.487 -0.923 -7.921 1.00 98.94 88 LEU A CA 1
ATOM 700 C C . LEU A 1 88 ? 1.135 0.370 -7.418 1.00 98.94 88 LEU A C 1
ATOM 702 O O . LEU A 1 88 ? 1.048 1.390 -8.101 1.00 98.94 88 LEU A O 1
ATOM 706 N N . THR A 1 89 ? 1.772 0.338 -6.251 1.00 98.81 89 THR A N 1
ATOM 707 C CA . THR A 1 89 ? 2.334 1.534 -5.608 1.00 98.81 89 THR A CA 1
ATOM 708 C C . THR A 1 89 ? 3.723 1.881 -6.130 1.00 98.81 89 THR A C 1
ATOM 710 O O . THR A 1 89 ? 3.979 3.051 -6.390 1.00 98.81 89 THR A O 1
ATOM 713 N N . HIS A 1 90 ? 4.587 0.891 -6.349 1.00 98.69 90 HIS A N 1
ATOM 714 C CA . HIS A 1 90 ? 5.901 1.013 -6.995 1.00 98.69 90 HIS A CA 1
ATOM 715 C C . HIS A 1 90 ? 6.348 -0.342 -7.555 1.00 98.69 90 HIS A C 1
ATOM 717 O O . HIS A 1 90 ? 5.633 -1.338 -7.443 1.00 98.69 90 HIS A O 1
ATOM 723 N N . TYR A 1 91 ? 7.506 -0.394 -8.214 1.00 98.38 91 TYR A N 1
ATOM 724 C CA . TYR A 1 91 ? 7.918 -1.576 -8.969 1.00 98.38 91 TYR A CA 1
ATOM 725 C C . TYR A 1 91 ? 8.810 -2.561 -8.195 1.00 98.38 91 TYR A C 1
ATOM 727 O O . TYR A 1 91 ? 9.478 -3.362 -8.835 1.00 98.38 91 TYR A O 1
ATOM 735 N N . HIS A 1 92 ? 8.825 -2.596 -6.858 1.00 98.25 92 HIS A N 1
ATOM 736 C CA . HIS A 1 92 ? 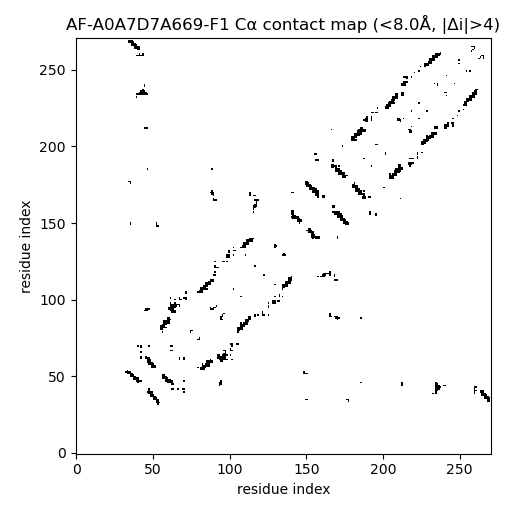9.519 -3.687 -6.155 1.00 98.25 92 HIS A CA 1
ATOM 737 C C . HIS A 1 92 ? 8.735 -5.006 -6.169 1.00 98.25 92 HIS A C 1
ATOM 739 O O . HIS A 1 92 ? 7.502 -5.043 -6.248 1.00 98.25 92 HIS A O 1
ATOM 745 N N . GLY A 1 93 ? 9.481 -6.116 -6.154 1.00 97.56 93 GLY A N 1
ATOM 746 C CA . GLY A 1 93 ? 8.954 -7.470 -6.345 1.00 97.56 93 GLY A CA 1
ATOM 747 C C . GLY A 1 93 ? 7.912 -7.876 -5.308 1.00 97.56 93 GLY A C 1
ATOM 748 O O . GLY A 1 93 ? 6.934 -8.527 -5.660 1.00 97.56 93 GLY A O 1
ATOM 749 N N . ASP A 1 94 ? 8.060 -7.412 -4.076 1.00 97.62 94 ASP A N 1
ATOM 750 C CA . ASP A 1 94 ? 7.138 -7.604 -2.959 1.00 97.62 94 ASP A CA 1
ATOM 751 C C . ASP A 1 94 ? 5.844 -6.770 -3.060 1.00 97.62 94 ASP A C 1
ATOM 753 O O . ASP A 1 94 ? 4.931 -6.935 -2.250 1.00 97.62 94 ASP A O 1
ATOM 757 N N . HIS A 1 95 ? 5.709 -5.954 -4.112 1.00 98.44 95 HIS A N 1
ATOM 758 C CA . HIS A 1 95 ? 4.500 -5.196 -4.439 1.00 98.44 95 HIS A CA 1
ATOM 759 C C . HIS A 1 95 ? 3.869 -5.653 -5.761 1.00 98.44 95 HIS A C 1
ATOM 761 O O . HIS A 1 95 ? 2.658 -5.895 -5.810 1.00 98.44 95 HIS A O 1
ATOM 767 N N . TYR A 1 96 ? 4.649 -5.814 -6.841 1.00 98.19 96 TYR A N 1
ATOM 768 C CA . TYR A 1 96 ?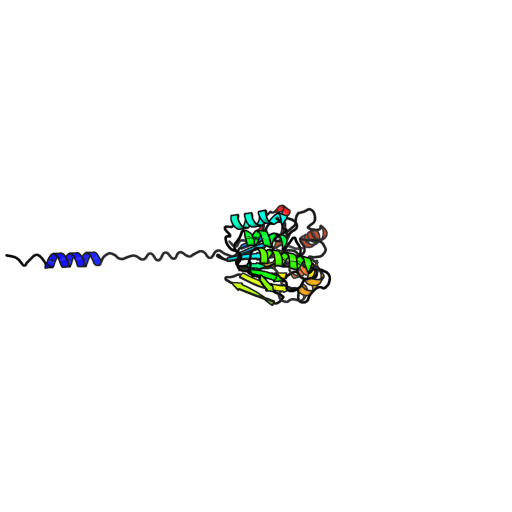 4.119 -6.221 -8.159 1.00 98.19 96 TYR A CA 1
ATOM 769 C C . TYR A 1 96 ? 4.141 -7.734 -8.415 1.00 98.19 96 TYR A C 1
ATOM 771 O O . TYR A 1 96 ? 3.528 -8.196 -9.386 1.00 98.19 96 TYR A O 1
ATOM 779 N N . GLY A 1 97 ? 4.878 -8.506 -7.614 1.00 98.12 97 GLY A N 1
ATOM 780 C CA . GLY A 1 97 ? 5.229 -9.896 -7.905 1.00 98.12 97 GLY A CA 1
ATOM 781 C C . GLY A 1 97 ? 4.021 -10.805 -8.117 1.00 98.12 97 GLY A C 1
ATOM 782 O O . GLY A 1 97 ? 4.068 -11.704 -8.964 1.00 98.12 97 GLY A O 1
ATOM 783 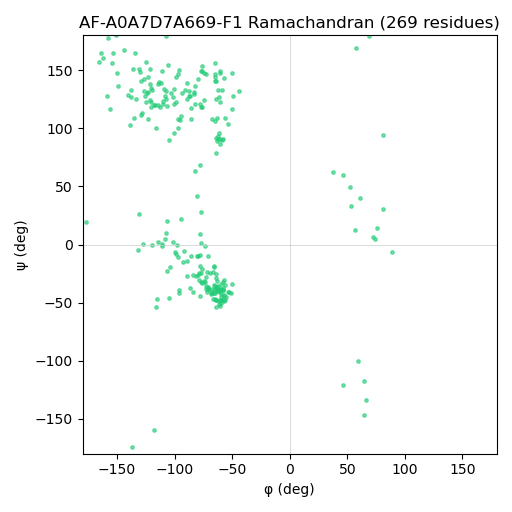N N . GLY A 1 98 ? 2.915 -10.528 -7.424 1.00 98.38 98 GLY A N 1
ATOM 784 C CA . GLY A 1 98 ? 1.659 -11.259 -7.549 1.00 98.38 98 GLY A CA 1
ATOM 785 C C . GLY A 1 98 ? 0.773 -10.887 -8.741 1.00 98.38 98 GLY A C 1
ATOM 786 O O . GLY A 1 98 ? -0.182 -11.613 -9.032 1.00 98.38 98 GLY A O 1
ATOM 787 N N . LEU A 1 99 ? 1.064 -9.810 -9.482 1.00 98.56 99 LEU A N 1
ATOM 788 C CA . LEU A 1 99 ? 0.183 -9.307 -10.548 1.00 98.56 99 LEU A CA 1
ATOM 789 C C . LEU A 1 99 ? -0.155 -10.361 -11.610 1.00 98.56 99 LEU A C 1
ATOM 791 O O . LEU A 1 99 ? -1.320 -10.484 -11.996 1.00 98.56 99 LEU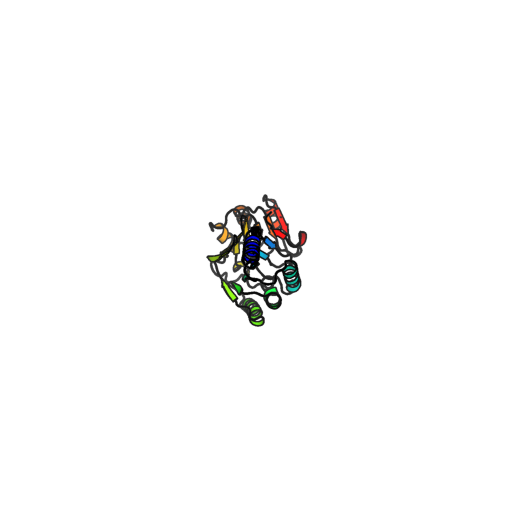 A O 1
ATOM 795 N N . TYR A 1 100 ? 0.833 -11.127 -12.087 1.00 98.62 100 TYR A N 1
ATOM 796 C CA . TYR A 1 100 ? 0.600 -12.151 -13.114 1.00 98.62 100 TYR A CA 1
ATOM 797 C C . TYR A 1 100 ? -0.385 -13.215 -12.620 1.00 98.62 100 TYR A C 1
ATOM 799 O O . TYR A 1 100 ? -1.391 -13.495 -13.273 1.00 98.62 100 TYR A O 1
ATOM 807 N N . ASP A 1 101 ? -0.114 -13.798 -11.453 1.00 98.62 101 ASP A N 1
ATOM 808 C CA . ASP A 1 101 ? -0.906 -14.910 -10.942 1.00 98.62 101 ASP A CA 1
ATOM 809 C C . ASP A 1 101 ? -2.302 -14.447 -10.508 1.00 98.62 101 ASP A C 1
ATOM 811 O O . ASP A 1 101 ? -3.282 -15.146 -10.786 1.00 98.62 101 ASP A O 1
ATOM 815 N N . ILE A 1 102 ? -2.431 -13.258 -9.909 1.00 98.75 102 ILE A N 1
ATOM 816 C CA . ILE A 1 102 ? -3.733 -12.690 -9.537 1.00 98.75 102 ILE A CA 1
ATOM 817 C C . ILE A 1 102 ? -4.573 -12.417 -10.785 1.00 98.75 102 ILE A C 1
ATOM 819 O O . ILE A 1 102 ? -5.680 -12.945 -10.881 1.00 98.75 102 ILE A O 1
ATOM 823 N N . THR A 1 103 ? -4.058 -11.667 -11.765 1.00 98.69 103 THR A N 1
ATOM 824 C CA . THR A 1 103 ? -4.828 -11.300 -12.974 1.00 98.69 103 THR A CA 1
ATOM 825 C C . THR A 1 103 ? -5.151 -12.497 -13.872 1.00 98.69 103 THR A C 1
ATOM 827 O O . THR A 1 103 ? -6.136 -12.488 -14.606 1.00 98.69 103 THR A O 1
ATOM 830 N N . LYS A 1 104 ? -4.368 -13.578 -13.781 1.00 98.50 104 LYS A N 1
ATOM 831 C CA . LYS A 1 104 ? -4.663 -14.854 -14.442 1.00 98.50 104 LYS A CA 1
ATOM 832 C C . LYS A 1 104 ? -5.809 -15.627 -13.781 1.00 98.50 104 LYS A C 1
ATOM 834 O O . LYS A 1 104 ? -6.508 -16.375 -14.463 1.00 98.50 104 LYS A O 1
ATOM 839 N N . ASN A 1 105 ? -5.973 -15.509 -12.462 1.00 98.56 105 ASN A N 1
ATOM 840 C CA . ASN A 1 105 ? -6.892 -16.343 -11.677 1.00 98.56 105 ASN A CA 1
ATOM 841 C C . ASN A 1 105 ? -8.161 -15.620 -11.211 1.00 98.56 105 ASN A C 1
ATOM 843 O O . ASN A 1 105 ? -9.157 -16.283 -10.910 1.00 98.56 105 ASN A O 1
ATOM 847 N N . ILE A 1 106 ? -8.124 -14.295 -11.119 1.00 98.50 106 ILE A N 1
ATOM 848 C CA . ILE A 1 106 ? -9.223 -13.423 -10.715 1.00 98.50 106 ILE A CA 1
ATOM 849 C C . ILE A 1 106 ? -9.427 -12.420 -11.845 1.00 98.50 106 ILE A C 1
ATOM 851 O O . ILE A 1 106 ? -8.468 -11.818 -12.319 1.00 98.50 106 ILE A O 1
ATOM 855 N N . LYS A 1 107 ? -10.673 -12.246 -12.299 1.00 98.38 107 LYS A N 1
ATOM 856 C CA . LYS A 1 107 ? -10.969 -11.261 -13.343 1.00 98.38 107 LYS A CA 1
ATOM 857 C C . LYS A 1 107 ? -10.602 -9.867 -12.830 1.00 98.38 107 LYS A C 1
ATOM 859 O O . LYS A 1 107 ? -11.130 -9.465 -11.799 1.00 98.38 107 LYS A O 1
ATOM 864 N N . THR A 1 108 ? -9.796 -9.124 -13.576 1.00 98.75 108 THR A N 1
ATOM 865 C CA . THR A 1 108 ? -9.409 -7.748 -13.238 1.00 98.75 108 THR A CA 1
ATOM 866 C C . THR A 1 108 ? -9.721 -6.834 -14.414 1.00 98.75 108 THR A C 1
ATOM 868 O O . THR A 1 108 ? -9.326 -7.145 -15.536 1.00 98.75 108 THR A O 1
ATOM 871 N N . ASP A 1 109 ? -10.444 -5.736 -14.184 1.00 98.56 109 ASP A N 1
ATOM 872 C CA . ASP A 1 109 ? -10.812 -4.819 -15.274 1.00 98.56 109 ASP A CA 1
ATOM 873 C C . ASP A 1 109 ? -9.641 -3.909 -15.683 1.00 98.56 109 ASP A C 1
ATOM 875 O O . ASP A 1 109 ? -9.380 -3.748 -16.876 1.00 98.56 109 ASP A O 1
ATOM 879 N N . ILE A 1 110 ? -8.917 -3.335 -14.716 1.00 98.81 110 ILE A N 1
ATOM 880 C CA . ILE A 1 110 ? -7.737 -2.500 -14.978 1.00 98.81 110 ILE A CA 1
ATOM 881 C C . ILE A 1 110 ? -6.713 -2.583 -13.842 1.00 98.81 110 ILE A C 1
ATOM 883 O O . ILE A 1 110 ? -7.068 -2.722 -12.673 1.00 98.81 110 ILE A O 1
ATOM 887 N N . VAL A 1 111 ? -5.430 -2.476 -14.179 1.00 98.94 111 VAL A N 1
ATOM 888 C CA . VAL A 1 111 ? -4.353 -2.241 -13.207 1.00 98.94 111 VAL A CA 1
ATOM 889 C C . VAL A 1 111 ? -3.800 -0.834 -13.390 1.00 98.94 111 VAL A C 1
ATOM 891 O O . VAL A 1 111 ? -3.355 -0.467 -14.474 1.00 98.94 111 VAL A O 1
ATOM 894 N N . TYR A 1 112 ? -3.821 -0.031 -12.336 1.00 98.94 112 TYR A N 1
ATOM 895 C CA . TYR A 1 112 ? -3.140 1.250 -12.307 1.00 98.94 112 TYR A CA 1
ATOM 896 C C . TYR A 1 112 ? -1.699 1.065 -11.845 1.00 98.94 112 TYR A C 1
ATOM 898 O O . TYR A 1 112 ? -1.448 0.383 -10.856 1.00 98.94 112 TYR A O 1
ATOM 906 N N . VAL A 1 113 ? -0.762 1.663 -12.572 1.00 98.81 113 VAL A N 1
ATOM 907 C CA . VAL A 1 113 ? 0.676 1.597 -12.291 1.00 98.81 113 VAL A CA 1
ATOM 908 C C . VAL A 1 113 ? 1.236 3.007 -12.084 1.00 98.81 113 VAL A C 1
ATOM 910 O O . VAL A 1 113 ? 0.700 3.960 -12.667 1.00 98.81 113 VAL A O 1
ATOM 913 N N . PRO A 1 114 ? 2.303 3.174 -11.286 1.00 98.38 114 PRO A N 1
ATOM 914 C CA . PRO A 1 114 ? 2.849 4.490 -11.007 1.00 98.38 114 PRO A CA 1
ATOM 915 C C . PRO A 1 114 ? 3.577 5.045 -12.227 1.00 98.38 114 PRO A C 1
ATOM 917 O O . PRO A 1 114 ? 4.183 4.314 -13.023 1.00 98.38 114 PRO A O 1
ATOM 920 N N . LYS A 1 115 ? 3.504 6.369 -12.373 1.00 97.94 115 LYS A N 1
ATOM 921 C CA . LYS A 1 115 ? 4.194 7.109 -13.433 1.00 97.94 115 LYS A CA 1
ATOM 922 C C . LYS A 1 115 ? 5.710 7.101 -13.276 1.00 97.94 115 LYS A C 1
ATOM 924 O O . LYS A 1 115 ? 6.406 6.992 -14.285 1.00 97.94 115 LYS A O 1
ATOM 929 N N . PHE A 1 116 ? 6.204 7.274 -12.053 1.00 97.38 116 PHE A N 1
ATOM 930 C CA . PHE A 1 116 ? 7.634 7.371 -11.774 1.00 97.38 116 PHE A CA 1
ATOM 931 C C . PHE A 1 116 ? 8.208 6.024 -11.354 1.00 97.38 116 PHE A C 1
ATOM 933 O O . PHE A 1 116 ? 7.497 5.171 -10.830 1.00 97.38 116 PHE A O 1
ATOM 940 N N . TYR A 1 117 ? 9.482 5.844 -11.678 1.00 96.62 117 TYR A N 1
ATOM 941 C CA . TYR A 1 117 ? 10.278 4.654 -11.422 1.00 96.62 117 TYR A CA 1
ATOM 942 C C . TYR A 1 117 ? 11.755 5.002 -11.633 1.00 96.62 117 TYR A C 1
ATOM 944 O O . TYR A 1 117 ? 12.086 5.928 -12.376 1.00 96.62 117 TYR A O 1
ATOM 952 N N . VAL A 1 118 ? 12.630 4.226 -11.012 1.00 94.19 118 VAL A N 1
ATOM 953 C CA . VAL A 1 118 ? 14.089 4.248 -11.157 1.00 94.19 118 VAL A CA 1
ATOM 954 C C . VAL A 1 118 ? 14.540 3.057 -11.995 1.00 94.19 118 VAL A C 1
ATOM 956 O O . VAL A 1 118 ? 15.347 3.202 -12.914 1.00 94.19 118 VAL A O 1
ATOM 959 N N . VAL A 1 119 ? 14.011 1.862 -11.704 1.00 93.56 119 VAL A N 1
ATOM 960 C CA . VAL A 1 119 ? 14.495 0.610 -12.303 1.00 93.56 119 VAL A CA 1
ATOM 961 C C . VAL A 1 119 ? 13.585 0.160 -13.449 1.00 93.56 119 VAL A C 1
ATOM 963 O O . VAL A 1 119 ? 12.589 -0.534 -13.251 1.00 93.56 119 VAL A O 1
ATOM 966 N N . GLU A 1 120 ? 13.954 0.508 -14.688 1.00 94.81 120 GLU A N 1
ATOM 967 C CA . GLU A 1 120 ? 13.180 0.139 -15.891 1.00 94.81 120 GLU A CA 1
ATOM 968 C C . GLU A 1 120 ? 12.958 -1.378 -16.011 1.00 94.81 120 GLU A C 1
ATOM 970 O O . GLU A 1 120 ? 11.902 -1.809 -16.466 1.00 94.81 120 GLU A O 1
ATOM 975 N N . GLU A 1 121 ? 13.919 -2.210 -15.597 1.00 97.00 121 GLU A N 1
ATOM 976 C CA . GLU A 1 121 ? 13.776 -3.668 -15.678 1.00 97.00 121 GLU A CA 1
ATOM 977 C C . GLU A 1 121 ? 12.577 -4.178 -14.865 1.00 97.00 121 GLU A C 1
ATOM 979 O O . GLU A 1 121 ? 11.793 -4.987 -15.369 1.00 97.00 121 GLU A O 1
ATOM 984 N N . GLU A 1 122 ? 12.408 -3.688 -13.638 1.00 95.38 122 GLU A N 1
ATOM 985 C CA . GLU A 1 122 ? 11.310 -4.087 -12.757 1.00 95.38 122 GLU A CA 1
ATOM 986 C C . GLU A 1 122 ? 9.962 -3.600 -13.296 1.00 95.38 122 GLU A C 1
ATOM 988 O O . GLU A 1 122 ? 9.003 -4.372 -13.399 1.00 95.38 122 GLU A O 1
ATOM 993 N N . ARG A 1 123 ? 9.918 -2.362 -13.800 1.00 97.25 123 ARG A N 1
ATOM 994 C CA . ARG A 1 123 ? 8.753 -1.852 -14.527 1.00 97.25 123 ARG A CA 1
ATOM 995 C C . ARG A 1 123 ? 8.389 -2.737 -15.715 1.00 97.25 123 ARG A C 1
ATOM 997 O O . ARG A 1 123 ? 7.228 -3.111 -15.887 1.00 97.25 123 ARG A O 1
ATOM 1004 N N . VAL A 1 124 ? 9.367 -3.114 -16.535 1.00 97.69 124 VAL A N 1
ATOM 1005 C CA . VAL A 1 124 ? 9.147 -4.000 -17.684 1.00 97.69 124 VAL A CA 1
ATOM 1006 C C . VAL A 1 124 ? 8.630 -5.370 -17.237 1.00 97.69 124 VAL A C 1
ATOM 1008 O O . VAL A 1 124 ? 7.752 -5.918 -17.907 1.00 97.69 124 VAL A O 1
ATOM 1011 N N . LYS A 1 125 ? 9.122 -5.930 -16.123 1.00 97.81 125 LYS A N 1
ATOM 1012 C CA . LYS A 1 125 ? 8.601 -7.187 -15.552 1.00 97.81 125 LYS A CA 1
ATOM 1013 C C . LYS A 1 125 ? 7.131 -7.045 -15.153 1.00 97.81 125 LYS A C 1
ATOM 1015 O O . LYS A 1 125 ? 6.320 -7.869 -15.583 1.00 97.81 125 LYS A O 1
ATOM 1020 N N . ALA A 1 126 ? 6.769 -5.985 -14.430 1.00 97.19 126 ALA A N 1
ATOM 1021 C CA . ALA A 1 126 ? 5.385 -5.716 -14.043 1.00 97.19 126 ALA A CA 1
ATOM 1022 C C . ALA A 1 126 ? 4.461 -5.573 -15.267 1.00 97.19 126 ALA A C 1
ATOM 1024 O O . ALA A 1 126 ? 3.430 -6.240 -15.355 1.00 97.19 126 ALA A O 1
ATOM 1025 N N . ILE A 1 127 ? 4.854 -4.786 -16.274 1.00 98.06 127 ILE A N 1
ATOM 1026 C CA . ILE A 1 127 ? 4.050 -4.599 -17.494 1.00 98.06 127 ILE A CA 1
ATOM 1027 C C . ILE A 1 127 ? 3.925 -5.898 -18.305 1.00 98.06 127 ILE A C 1
ATOM 1029 O O . ILE A 1 127 ? 2.841 -6.212 -18.803 1.00 98.06 127 ILE A O 1
ATOM 1033 N N . LYS A 1 128 ? 4.992 -6.701 -18.407 1.00 97.88 128 LYS A N 1
ATOM 1034 C CA . LYS A 1 128 ? 4.935 -8.015 -19.071 1.00 97.88 128 LYS A CA 1
ATOM 1035 C C . LYS A 1 128 ? 3.957 -8.966 -18.386 1.00 97.88 128 LYS A C 1
ATOM 1037 O O . LYS A 1 128 ? 3.251 -9.691 -19.088 1.00 97.88 128 LYS A O 1
ATOM 1042 N N . SER A 1 129 ? 3.880 -8.945 -17.055 1.00 96.81 129 SER A N 1
ATOM 1043 C CA . SER A 1 129 ? 2.898 -9.727 -16.295 1.00 96.81 129 SER A CA 1
ATOM 1044 C C . SER A 1 129 ? 1.461 -9.397 -16.710 1.00 96.81 129 SER A C 1
ATOM 1046 O O . SER A 1 129 ? 0.669 -10.311 -16.931 1.00 96.81 129 SER A O 1
ATOM 1048 N N . LEU A 1 130 ? 1.144 -8.111 -16.896 1.00 97.50 130 LEU A N 1
ATOM 1049 C CA . LEU A 1 130 ? -0.187 -7.644 -17.305 1.00 97.50 130 LEU A CA 1
ATOM 1050 C C . LEU A 1 130 ? -0.502 -7.973 -18.771 1.00 97.50 130 LEU A C 1
ATOM 1052 O O . LEU A 1 130 ? -1.602 -8.423 -19.095 1.00 97.50 130 LEU A O 1
ATOM 1056 N N . MET A 1 131 ? 0.481 -7.814 -19.663 1.00 97.12 131 MET A N 1
ATOM 1057 C CA . MET A 1 131 ? 0.338 -8.186 -21.076 1.00 97.12 131 MET A CA 1
ATOM 1058 C C . MET A 1 131 ? 0.091 -9.688 -21.248 1.00 97.12 131 MET A C 1
ATOM 1060 O O . MET A 1 131 ? -0.738 -10.086 -22.062 1.00 97.12 131 MET A O 1
ATOM 1064 N N . ALA A 1 132 ? 0.767 -10.531 -20.462 1.00 97.12 132 ALA A N 1
ATOM 1065 C CA . ALA A 1 132 ? 0.627 -11.984 -20.540 1.00 97.12 132 ALA A CA 1
ATOM 1066 C C . ALA A 1 132 ? -0.768 -12.496 -20.129 1.00 97.12 132 ALA A C 1
ATOM 1068 O O . ALA A 1 132 ? -1.126 -13.625 -20.468 1.00 97.12 132 ALA A O 1
ATOM 1069 N N . THR A 1 133 ? -1.555 -11.685 -19.417 1.00 97.00 133 THR A N 1
ATOM 1070 C CA . THR A 1 133 ? -2.937 -11.994 -19.017 1.00 97.00 133 THR A CA 1
ATOM 1071 C C . THR A 1 133 ? -3.979 -11.179 -19.786 1.00 97.00 133 THR A C 1
ATOM 1073 O O . THR A 1 133 ? -5.169 -11.317 -19.518 1.00 97.00 133 THR A O 1
ATOM 1076 N N . ASN A 1 134 ? -3.559 -10.377 -20.777 1.00 96.12 134 ASN A N 1
ATOM 1077 C CA . ASN A 1 134 ? -4.402 -9.422 -21.507 1.00 96.12 134 ASN A CA 1
ATOM 1078 C C . ASN A 1 134 ? -5.159 -8.449 -20.583 1.00 96.12 134 ASN A C 1
ATOM 1080 O O . ASN A 1 134 ? -6.281 -8.041 -20.890 1.00 96.12 134 ASN A O 1
ATOM 1084 N N . THR A 1 135 ? -4.553 -8.077 -19.454 1.00 98.06 135 THR A N 1
ATOM 1085 C CA . THR A 1 135 ? -5.152 -7.134 -18.504 1.00 98.06 135 THR A CA 1
ATOM 1086 C C . THR A 1 135 ? -4.811 -5.706 -18.915 1.00 98.06 135 THR A C 1
ATOM 1088 O O . THR A 1 135 ? -3.644 -5.374 -19.135 1.00 98.06 135 THR A O 1
ATOM 1091 N N . SER A 1 136 ? -5.825 -4.847 -19.036 1.00 98.06 136 SER A N 1
ATOM 1092 C CA . SER A 1 136 ? -5.617 -3.425 -19.316 1.00 98.06 136 SER A CA 1
ATOM 1093 C C . SER A 1 136 ? -4.880 -2.744 -18.167 1.00 98.06 136 SER A C 1
ATOM 1095 O O . SER A 1 136 ? -5.082 -3.084 -17.001 1.00 98.06 136 SER A O 1
ATOM 1097 N N . PHE A 1 137 ? -4.056 -1.748 -18.486 1.00 98.50 137 PHE A N 1
ATOM 1098 C CA . PHE A 1 137 ? -3.390 -0.940 -17.474 1.00 98.50 137 PHE A CA 1
ATOM 1099 C C . PHE A 1 137 ? -3.421 0.549 -17.806 1.00 98.50 137 PHE A C 1
ATOM 1101 O O . PHE A 1 137 ? -3.473 0.934 -18.975 1.00 98.50 137 PHE A O 1
ATOM 1108 N N . GLY A 1 138 ? -3.407 1.375 -16.763 1.00 98.44 138 GLY A N 1
ATOM 1109 C CA . GLY A 1 138 ? -3.371 2.832 -16.846 1.00 98.44 138 GLY A CA 1
ATOM 1110 C C . GLY A 1 138 ? -2.279 3.399 -15.947 1.00 98.44 138 GLY A C 1
ATOM 1111 O O . GLY A 1 138 ? -1.969 2.824 -14.911 1.00 98.44 138 GLY A O 1
ATOM 1112 N N . ILE A 1 139 ? -1.684 4.520 -16.338 1.00 98.62 139 ILE A N 1
ATOM 1113 C CA . ILE A 1 139 ? -0.673 5.201 -15.522 1.00 98.62 139 ILE A CA 1
ATOM 1114 C C . ILE A 1 139 ? -1.375 6.220 -14.625 1.00 98.62 139 ILE A C 1
ATOM 1116 O O . ILE A 1 139 ? -2.204 6.988 -15.116 1.00 98.62 139 ILE A O 1
ATOM 1120 N N . ILE A 1 140 ? -1.029 6.237 -13.337 1.00 98.75 140 ILE A N 1
ATOM 1121 C CA . ILE A 1 140 ? -1.524 7.220 -12.367 1.00 98.75 140 ILE A CA 1
ATOM 1122 C C . ILE A 1 140 ? -0.369 7.932 -11.658 1.00 98.75 140 ILE A C 1
ATOM 1124 O O . ILE A 1 140 ? 0.761 7.446 -11.607 1.00 98.75 140 ILE A O 1
ATOM 1128 N N . GLU A 1 141 ? -0.660 9.124 -11.149 1.00 98.56 141 GLU A N 1
ATOM 1129 C CA . GLU A 1 141 ? 0.280 9.992 -10.442 1.00 98.56 141 GLU A CA 1
ATOM 1130 C C . GLU A 1 141 ? -0.469 10.855 -9.419 1.00 98.56 141 GLU A C 1
ATOM 1132 O O . GLU A 1 141 ? -1.697 10.769 -9.300 1.00 98.56 141 GLU A O 1
ATOM 1137 N N . LYS A 1 142 ? 0.267 11.702 -8.691 1.00 98.25 142 LYS A N 1
ATOM 1138 C CA . LYS A 1 142 ? -0.298 12.679 -7.756 1.00 98.25 142 LYS A CA 1
ATOM 1139 C C . LYS A 1 142 ? -1.509 13.409 -8.340 1.00 98.25 142 LYS A C 1
ATOM 1141 O O . LYS A 1 142 ? -1.469 13.952 -9.441 1.00 98.25 142 LYS A O 1
ATOM 1146 N N . GLY A 1 143 ? -2.577 13.471 -7.550 1.00 97.75 143 GLY A N 1
ATOM 1147 C CA . GLY A 1 143 ? -3.834 14.107 -7.934 1.00 97.75 143 GLY A CA 1
ATOM 1148 C C . GLY A 1 143 ? -4.816 13.182 -8.650 1.00 97.75 143 GLY A C 1
ATOM 1149 O O . GLY A 1 143 ? -5.960 13.588 -8.840 1.00 97.75 143 GLY A O 1
ATOM 1150 N N . TRP A 1 144 ? -4.428 11.947 -8.988 1.00 98.69 144 TRP A N 1
ATOM 1151 C CA . TRP A 1 144 ? -5.400 10.925 -9.367 1.00 98.69 144 TRP A CA 1
ATOM 1152 C C . TRP A 1 144 ? -6.386 10.691 -8.219 1.00 98.69 144 TRP A C 1
ATOM 1154 O O . TRP A 1 144 ? -5.979 10.544 -7.061 1.00 98.69 144 TRP A O 1
ATOM 1164 N N . THR A 1 145 ? -7.676 10.661 -8.550 1.00 98.56 145 THR A N 1
ATOM 1165 C CA . THR A 1 145 ? -8.760 10.412 -7.601 1.00 98.56 145 THR A CA 1
ATOM 1166 C C . THR A 1 145 ? -9.724 9.357 -8.120 1.00 98.56 145 THR A C 1
ATOM 1168 O O . THR A 1 145 ? -9.941 9.214 -9.325 1.00 98.56 145 THR A O 1
ATOM 1171 N N . TYR A 1 146 ? -10.344 8.641 -7.188 1.00 98.44 146 TYR A N 1
ATOM 1172 C CA . TYR A 1 146 ? -11.434 7.718 -7.460 1.00 98.44 146 TYR A CA 1
ATOM 1173 C C . TYR A 1 146 ? -12.488 7.825 -6.368 1.00 98.44 146 TYR A C 1
ATOM 1175 O O . TYR A 1 146 ? -12.160 7.714 -5.191 1.00 98.44 146 TYR A O 1
ATOM 1183 N N . GLU A 1 147 ? -13.750 8.004 -6.753 1.00 96.81 147 GLU A N 1
ATOM 1184 C CA . GLU A 1 147 ? -14.859 8.122 -5.811 1.00 96.81 147 GLU A CA 1
ATOM 1185 C C . GLU A 1 147 ? -16.033 7.251 -6.229 1.00 96.81 147 GLU A C 1
ATOM 1187 O O . GLU A 1 147 ? -16.555 7.368 -7.342 1.00 96.81 147 GLU A O 1
ATOM 1192 N N . LYS A 1 148 ? -16.480 6.391 -5.315 1.00 93.81 148 LYS A N 1
ATOM 1193 C CA . LYS A 1 148 ? -17.676 5.579 -5.511 1.00 93.81 148 LYS A CA 1
ATOM 1194 C C . LYS A 1 148 ? -18.242 5.096 -4.189 1.00 93.81 148 LYS A C 1
ATOM 1196 O O . LYS A 1 148 ? -17.532 4.485 -3.407 1.00 93.81 148 LYS A O 1
ATOM 1201 N N . GLY A 1 149 ? -19.532 5.331 -3.946 1.00 87.81 149 GLY A N 1
ATOM 1202 C CA . GLY A 1 149 ? -20.288 4.691 -2.859 1.00 87.81 149 GLY A CA 1
ATOM 1203 C C . GLY A 1 149 ? -19.579 4.685 -1.499 1.00 87.81 149 GLY A C 1
ATOM 1204 O O . GLY A 1 149 ? -19.283 3.619 -0.979 1.00 87.81 149 GLY A O 1
ATOM 1205 N N . GLY A 1 150 ? -19.252 5.853 -0.944 1.00 89.25 150 GLY A N 1
ATOM 1206 C CA . GLY A 1 150 ? -18.578 5.948 0.357 1.00 89.25 150 GLY A CA 1
ATOM 1207 C C . GLY A 1 150 ? -17.093 5.562 0.361 1.00 89.25 150 GLY A C 1
ATOM 1208 O O . GLY A 1 150 ? -16.501 5.540 1.429 1.00 89.25 150 GLY A O 1
ATOM 1209 N N . LEU A 1 151 ? -16.483 5.274 -0.789 1.00 95.69 151 LEU A N 1
ATOM 1210 C CA . LEU A 1 151 ? -15.036 5.163 -0.969 1.00 95.69 151 LEU A CA 1
ATOM 1211 C C . LEU A 1 151 ? -14.547 6.383 -1.753 1.00 95.69 151 LEU A C 1
ATOM 1213 O O . LEU A 1 151 ? -15.040 6.628 -2.853 1.00 95.69 151 LEU A O 1
ATOM 1217 N N . SER A 1 152 ? -13.568 7.104 -1.213 1.00 97.62 152 SER A N 1
ATOM 1218 C CA . SER A 1 152 ? -12.742 8.067 -1.944 1.00 97.62 152 SER A CA 1
ATOM 1219 C C . SER A 1 152 ? -11.275 7.675 -1.791 1.00 97.62 152 SER A C 1
ATOM 1221 O O . SER A 1 152 ? -10.835 7.384 -0.682 1.00 97.62 152 SER A O 1
ATOM 1223 N N . LEU A 1 153 ? -10.532 7.626 -2.895 1.00 98.62 153 LEU A N 1
ATOM 1224 C CA . LEU A 1 153 ? -9.085 7.417 -2.931 1.00 98.62 153 LEU A CA 1
ATOM 1225 C C . LEU A 1 153 ? -8.430 8.601 -3.637 1.00 98.62 153 LEU A C 1
ATOM 1227 O O . LEU A 1 153 ? -8.914 9.042 -4.681 1.00 98.62 153 LEU A O 1
ATOM 1231 N N . LYS A 1 154 ? -7.303 9.076 -3.106 1.00 98.69 154 LYS A N 1
ATOM 1232 C CA . LYS A 1 154 ? -6.492 10.142 -3.699 1.00 98.69 154 LYS A CA 1
ATOM 1233 C C . LYS A 1 154 ? -5.009 9.812 -3.587 1.00 98.69 154 LYS A C 1
ATOM 1235 O O . LYS A 1 154 ? -4.510 9.580 -2.487 1.00 98.69 154 LYS A O 1
ATOM 1240 N N . VAL A 1 155 ? -4.297 9.861 -4.710 1.00 98.81 155 VAL A N 1
ATOM 1241 C CA . VAL A 1 155 ? -2.829 9.772 -4.728 1.00 98.81 155 VAL A CA 1
ATOM 1242 C C . VAL A 1 155 ? -2.243 11.122 -4.312 1.00 98.81 155 VAL A C 1
ATOM 1244 O O . VAL A 1 155 ? -2.504 12.146 -4.954 1.00 98.81 155 VAL A O 1
ATOM 1247 N N . LEU A 1 156 ? -1.455 11.126 -3.237 1.00 98.62 156 LEU A N 1
ATOM 1248 C CA . LEU A 1 156 ? -0.809 12.315 -2.674 1.00 98.62 156 LEU A CA 1
ATOM 1249 C C . LEU A 1 156 ? 0.636 12.484 -3.153 1.00 98.62 156 LEU A C 1
ATOM 1251 O O . LEU A 1 156 ? 1.053 13.610 -3.434 1.00 98.62 156 LEU A O 1
ATOM 1255 N N . LEU A 1 157 ? 1.364 11.375 -3.271 1.00 98.31 157 LEU A N 1
ATOM 1256 C CA . LEU A 1 157 ? 2.768 11.297 -3.674 1.00 98.31 157 LEU A CA 1
ATOM 1257 C C . LEU A 1 157 ? 2.988 10.187 -4.706 1.00 98.31 157 LEU A C 1
ATOM 1259 O O . LEU A 1 157 ? 2.097 9.350 -4.872 1.00 98.31 157 LEU A O 1
ATOM 1263 N N . PRO A 1 158 ? 4.136 10.187 -5.404 1.00 97.88 158 PRO A N 1
ATOM 1264 C CA . PRO A 1 158 ? 5.191 11.218 -5.412 1.00 97.88 158 PRO A CA 1
ATOM 1265 C C . PRO A 1 158 ? 4.798 12.480 -6.205 1.00 97.88 158 PRO A C 1
ATOM 1267 O O . PRO A 1 158 ? 4.083 12.412 -7.207 1.00 97.88 158 PRO A O 1
ATOM 1270 N N . SER A 1 159 ? 5.279 13.662 -5.793 1.00 94.81 159 SER A N 1
ATOM 1271 C CA . SER A 1 159 ? 5.056 14.924 -6.537 1.00 94.81 159 SER A CA 1
ATOM 1272 C C . SER A 1 159 ? 5.969 15.089 -7.757 1.00 94.81 159 SER A C 1
ATOM 1274 O O . SER A 1 159 ? 5.657 15.843 -8.678 1.00 94.81 159 SER A O 1
ATOM 1276 N N . LYS A 1 160 ? 7.122 14.425 -7.735 1.00 95.50 160 LYS A N 1
ATOM 1277 C CA . LYS A 1 160 ? 8.190 14.450 -8.741 1.00 95.50 160 LYS A CA 1
ATOM 1278 C C . LYS A 1 160 ? 8.957 13.127 -8.641 1.00 95.50 160 LYS A C 1
ATOM 1280 O O . LYS A 1 160 ? 8.920 12.530 -7.568 1.00 95.50 160 LYS A O 1
ATOM 1285 N N . PRO A 1 161 ? 9.646 12.672 -9.698 1.00 96.38 161 PRO A N 1
ATOM 1286 C CA . PRO A 1 161 ? 10.414 11.440 -9.606 1.00 96.38 161 PRO A CA 1
ATOM 1287 C C . PRO A 1 161 ? 11.557 11.584 -8.597 1.00 96.38 161 PRO A C 1
ATOM 1289 O O . PRO A 1 161 ? 12.225 12.621 -8.535 1.00 96.38 161 PRO A O 1
ATOM 1292 N N . HIS A 1 162 ? 11.795 10.527 -7.831 1.00 95.69 162 HIS A N 1
ATOM 1293 C CA . HIS A 1 162 ? 13.040 10.315 -7.115 1.00 95.69 162 HIS A CA 1
ATOM 1294 C C . HIS A 1 162 ? 14.004 9.543 -8.023 1.00 95.69 162 HIS A C 1
ATOM 1296 O O . HIS A 1 162 ? 13.663 8.478 -8.528 1.00 95.69 162 HIS A O 1
ATOM 1302 N N . GLU A 1 163 ? 15.207 10.074 -8.240 1.00 93.25 163 GLU A N 1
ATOM 1303 C CA . GLU A 1 163 ? 16.114 9.606 -9.305 1.00 93.25 163 GLU A CA 1
ATOM 1304 C C . GLU A 1 163 ? 16.842 8.291 -8.980 1.00 93.25 163 GLU A C 1
ATOM 1306 O O . GLU A 1 163 ? 17.291 7.591 -9.882 1.00 93.25 163 GLU A O 1
ATOM 1311 N N . SER A 1 164 ? 17.011 7.962 -7.696 1.00 94.31 164 SER A N 1
ATOM 1312 C CA . SER A 1 164 ? 17.897 6.865 -7.271 1.00 94.31 164 SER A CA 1
ATOM 1313 C C . SER A 1 164 ? 17.301 5.882 -6.268 1.00 94.31 164 SER A C 1
ATOM 1315 O O . SER A 1 164 ? 17.973 4.924 -5.902 1.00 94.31 164 SER A O 1
ATOM 1317 N N . LEU A 1 165 ? 16.085 6.127 -5.785 1.00 96.06 165 LEU A N 1
ATOM 1318 C CA . LEU A 1 165 ? 15.446 5.314 -4.752 1.00 96.06 165 LEU A CA 1
ATOM 1319 C C . LEU A 1 165 ? 14.003 5.061 -5.170 1.00 96.06 165 LEU A C 1
ATOM 1321 O O . LEU A 1 165 ? 13.198 5.987 -5.197 1.00 96.06 165 LEU A O 1
ATOM 1325 N N . GLU A 1 166 ? 13.716 3.817 -5.545 1.00 97.06 166 GLU A N 1
ATOM 1326 C CA . GLU A 1 166 ? 12.406 3.389 -6.047 1.00 97.06 166 GLU A CA 1
ATOM 1327 C C . GLU A 1 166 ? 11.312 3.532 -4.983 1.00 97.06 166 GLU A C 1
ATOM 1329 O O . GLU A 1 166 ? 10.216 3.972 -5.310 1.00 97.06 166 GLU A O 1
ATOM 1334 N N . ASN A 1 167 ? 11.635 3.253 -3.715 1.00 97.88 167 ASN A N 1
ATOM 1335 C CA . ASN A 1 167 ? 10.724 3.413 -2.579 1.00 97.88 167 ASN A CA 1
ATOM 1336 C C . ASN A 1 167 ? 10.108 4.814 -2.519 1.00 97.88 167 ASN A C 1
ATOM 1338 O O . ASN A 1 167 ? 8.901 4.939 -2.341 1.00 97.88 167 ASN A O 1
ATOM 1342 N N . ASN A 1 168 ? 10.910 5.848 -2.802 1.00 97.44 168 ASN A N 1
ATOM 1343 C CA . ASN A 1 168 ? 10.465 7.243 -2.848 1.00 97.44 168 ASN A CA 1
ATOM 1344 C C . ASN A 1 168 ? 9.700 7.633 -4.133 1.00 97.44 168 ASN A C 1
ATOM 1346 O O . ASN A 1 168 ? 9.466 8.814 -4.392 1.00 97.44 168 ASN A O 1
ATOM 1350 N N . ASN A 1 169 ? 9.363 6.658 -4.980 1.00 97.69 169 ASN A N 1
ATOM 1351 C CA . ASN A 1 169 ? 8.393 6.793 -6.067 1.00 97.69 169 ASN A CA 1
ATOM 1352 C C . ASN A 1 169 ? 7.078 6.049 -5.761 1.00 97.69 169 ASN A C 1
ATOM 1354 O O . ASN A 1 169 ? 6.232 5.920 -6.652 1.00 97.69 169 ASN A O 1
ATOM 1358 N N . SER A 1 170 ? 6.898 5.574 -4.523 1.00 98.19 170 SER A N 1
ATOM 1359 C CA . SER A 1 170 ? 5.688 4.897 -4.065 1.00 98.19 170 SER A CA 1
ATOM 1360 C C . SER A 1 170 ? 4.465 5.800 -4.118 1.00 98.19 170 SER A C 1
ATOM 1362 O O . SER A 1 170 ? 4.455 6.913 -3.597 1.00 98.19 170 SER A O 1
ATOM 1364 N N . LEU A 1 171 ? 3.365 5.289 -4.670 1.00 98.88 171 LEU A N 1
ATOM 1365 C CA . LEU A 1 171 ? 2.076 5.954 -4.525 1.00 98.88 171 LEU A CA 1
ATOM 1366 C C . LEU A 1 171 ? 1.646 5.951 -3.054 1.00 98.88 171 LEU A C 1
ATOM 1368 O O . LEU A 1 171 ? 1.172 4.935 -2.546 1.00 98.88 171 LEU A O 1
ATOM 1372 N N . VAL A 1 172 ? 1.723 7.110 -2.398 1.00 98.75 172 VAL A N 1
ATOM 1373 C CA . VAL A 1 172 ? 1.057 7.327 -1.107 1.00 98.75 172 VAL A CA 1
ATOM 1374 C C . VAL A 1 172 ? -0.400 7.680 -1.366 1.00 98.75 172 VAL A C 1
ATOM 1376 O O . VAL A 1 172 ? -0.707 8.670 -2.042 1.00 98.75 172 VAL A O 1
ATOM 1379 N N . ILE A 1 173 ? -1.312 6.876 -0.823 1.00 98.88 173 ILE A N 1
ATOM 1380 C CA . ILE A 1 173 ? -2.747 6.965 -1.112 1.00 98.88 173 ILE A CA 1
ATOM 1381 C C . ILE A 1 173 ? -3.501 7.324 0.166 1.00 98.88 173 ILE A C 1
ATOM 1383 O O . ILE A 1 173 ? -3.498 6.565 1.137 1.00 98.88 173 ILE A O 1
ATOM 1387 N N . ARG A 1 174 ? -4.209 8.458 0.153 1.00 98.56 174 ARG A N 1
ATOM 1388 C CA . ARG A 1 174 ? -5.241 8.755 1.155 1.00 98.56 174 ARG A CA 1
ATOM 1389 C C . ARG A 1 174 ? -6.541 8.083 0.734 1.00 98.56 174 ARG A C 1
ATOM 1391 O O . ARG A 1 174 ? -6.960 8.216 -0.415 1.00 98.56 174 ARG A O 1
ATOM 1398 N N . GLY A 1 175 ? -7.173 7.381 1.666 1.00 98.12 175 GLY A N 1
ATOM 1399 C CA . GLY A 1 175 ? -8.491 6.794 1.487 1.00 98.12 175 GLY A CA 1
ATOM 1400 C C . GLY A 1 175 ? -9.478 7.330 2.512 1.00 98.12 175 GLY A C 1
ATOM 1401 O O . GLY A 1 175 ? -9.308 7.089 3.699 1.00 98.12 175 GLY A O 1
ATOM 1402 N N . ASP A 1 176 ? -10.537 7.999 2.082 1.00 96.94 176 ASP A N 1
ATOM 1403 C CA . ASP A 1 176 ? -11.671 8.321 2.946 1.00 96.94 176 ASP A CA 1
ATOM 1404 C C . ASP A 1 176 ? -12.745 7.254 2.695 1.00 96.94 176 ASP A C 1
ATOM 1406 O O . ASP A 1 176 ? -13.435 7.246 1.672 1.00 96.94 176 ASP A O 1
ATOM 1410 N N . ILE A 1 177 ? -12.810 6.274 3.601 1.00 95.81 177 ILE A N 1
ATOM 1411 C CA . ILE A 1 177 ? -13.598 5.050 3.429 1.00 95.81 177 ILE A CA 1
ATOM 1412 C C . ILE A 1 177 ? -14.685 5.022 4.503 1.00 95.81 177 ILE A C 1
ATOM 1414 O O . ILE A 1 177 ? -14.482 4.684 5.675 1.00 95.81 177 ILE A O 1
ATOM 1418 N N . ASN A 1 178 ? -15.883 5.398 4.069 1.00 88.50 178 ASN A N 1
ATOM 1419 C CA . ASN A 1 178 ? -17.060 5.685 4.868 1.00 88.50 178 ASN A CA 1
ATOM 1420 C C . ASN A 1 178 ? -16.809 6.823 5.872 1.00 88.50 178 ASN A C 1
ATOM 1422 O O . ASN A 1 178 ? -16.875 7.989 5.500 1.00 88.50 178 ASN A O 1
ATOM 1426 N N . LYS A 1 179 ? -16.546 6.497 7.142 1.00 90.06 179 LYS A N 1
ATOM 1427 C CA . LYS A 1 179 ? -16.313 7.481 8.215 1.00 90.06 179 LYS A CA 1
ATOM 1428 C C . LYS A 1 179 ? -14.876 7.505 8.721 1.00 90.06 179 LYS A C 1
ATOM 1430 O O . LYS A 1 179 ? -14.604 8.274 9.632 1.00 90.06 179 LYS A O 1
ATOM 1435 N N . ASN A 1 180 ? -14.019 6.643 8.179 1.00 95.19 180 ASN A N 1
ATOM 1436 C CA . ASN A 1 180 ? -12.644 6.518 8.630 1.00 95.19 180 ASN A CA 1
ATOM 1437 C C . ASN A 1 180 ? -11.700 7.014 7.535 1.00 95.19 180 ASN A C 1
ATOM 1439 O O . ASN A 1 180 ? -11.893 6.683 6.360 1.00 95.19 180 ASN A O 1
ATOM 1443 N N . SER A 1 181 ? -10.662 7.736 7.936 1.00 97.44 181 SER A N 1
ATOM 1444 C CA . SER A 1 181 ? -9.542 8.074 7.063 1.00 97.44 181 SER A CA 1
ATOM 1445 C C . SER A 1 181 ? -8.451 6.999 7.129 1.00 97.44 181 SER A C 1
ATOM 1447 O O . SER A 1 181 ? -8.123 6.454 8.184 1.00 97.44 181 SER A O 1
ATOM 1449 N N . TYR A 1 182 ? -7.887 6.684 5.971 1.00 98.62 182 TYR A N 1
ATOM 1450 C CA . TYR A 1 182 ? -6.812 5.726 5.769 1.00 98.62 182 TYR A CA 1
ATOM 1451 C C . TYR A 1 182 ? -5.649 6.425 5.077 1.00 98.62 182 TYR A C 1
ATOM 1453 O O . TYR A 1 182 ? -5.856 7.254 4.188 1.00 98.62 182 TYR A O 1
ATOM 1461 N N . LEU A 1 183 ? -4.431 6.046 5.443 1.00 98.81 183 LEU A N 1
ATOM 1462 C CA . LEU A 1 183 ? -3.228 6.429 4.717 1.00 98.81 183 LEU A CA 1
ATOM 1463 C C . LEU A 1 183 ? -2.417 5.170 4.420 1.00 98.81 183 LEU A C 1
ATOM 1465 O O . LEU A 1 183 ? -1.937 4.501 5.337 1.00 98.81 183 LEU A O 1
ATOM 1469 N N . PHE A 1 184 ? -2.318 4.834 3.135 1.00 98.88 184 PHE A N 1
ATOM 1470 C CA . PHE A 1 184 ? -1.520 3.725 2.626 1.00 98.88 184 PHE A CA 1
ATOM 1471 C C . PHE A 1 184 ? -0.180 4.281 2.160 1.00 98.88 184 PHE A C 1
ATOM 1473 O O . PHE A 1 184 ? -0.127 5.001 1.163 1.00 98.88 184 PHE A O 1
ATOM 1480 N N . MET A 1 185 ? 0.877 3.986 2.915 1.00 98.62 185 MET A N 1
ATOM 1481 C CA . MET A 1 185 ? 2.207 4.555 2.685 1.00 98.62 185 MET A CA 1
ATOM 1482 C C . MET A 1 185 ? 3.074 3.736 1.725 1.00 98.62 185 MET A C 1
ATOM 1484 O O . MET A 1 185 ? 4.093 4.258 1.288 1.00 98.62 185 MET A O 1
ATOM 1488 N N . ALA A 1 186 ? 2.694 2.489 1.414 1.00 98.38 186 ALA A N 1
ATOM 1489 C CA . ALA A 1 186 ? 3.553 1.540 0.699 1.00 98.38 186 ALA A CA 1
ATOM 1490 C C . ALA A 1 186 ? 4.966 1.542 1.305 1.00 98.38 186 ALA A C 1
ATOM 1492 O O . ALA A 1 186 ? 5.078 1.369 2.519 1.00 98.38 186 ALA A O 1
ATOM 1493 N N . ASP A 1 187 ? 5.992 1.857 0.510 1.00 98.56 187 ASP A N 1
ATOM 1494 C CA . ASP A 1 187 ? 7.387 1.930 0.947 1.00 98.56 187 ASP A CA 1
ATOM 1495 C C . ASP A 1 187 ? 7.931 3.361 1.068 1.00 98.56 187 ASP A C 1
ATOM 1497 O O . ASP A 1 187 ? 9.136 3.565 1.110 1.00 98.56 187 ASP A O 1
ATOM 1501 N N . CYS A 1 188 ? 7.054 4.362 1.192 1.00 98.12 188 CYS A N 1
ATOM 1502 C CA . CYS A 1 188 ? 7.438 5.759 1.423 1.00 98.12 188 CYS A CA 1
ATOM 1503 C C . CYS A 1 188 ? 8.452 5.900 2.578 1.00 98.12 188 CYS A C 1
ATOM 1505 O O . CYS A 1 188 ? 8.207 5.438 3.702 1.00 98.12 188 CYS A O 1
ATOM 1507 N N . GLU A 1 189 ? 9.572 6.581 2.312 1.00 98.50 189 GLU A N 1
ATOM 1508 C CA . GLU A 1 189 ? 10.655 6.835 3.274 1.00 98.50 189 GLU A CA 1
ATOM 1509 C C . GLU A 1 189 ? 10.691 8.298 3.744 1.00 98.50 189 GLU A C 1
ATOM 1511 O O . GLU A 1 189 ? 9.883 9.138 3.340 1.00 98.50 189 GLU A O 1
ATOM 1516 N N . PHE A 1 190 ? 11.635 8.620 4.636 1.00 98.25 190 PHE A N 1
ATOM 1517 C CA . PHE A 1 190 ? 11.731 9.920 5.310 1.00 98.25 190 PHE A CA 1
ATOM 1518 C C . PHE A 1 190 ? 11.672 11.148 4.392 1.00 98.25 190 PHE A C 1
ATOM 1520 O O . PHE A 1 190 ? 11.181 12.197 4.813 1.00 98.25 190 PHE A O 1
ATOM 1527 N N . ASP A 1 191 ? 12.205 11.072 3.173 1.00 96.12 191 ASP A N 1
ATOM 1528 C CA . ASP A 1 191 ? 12.206 12.222 2.264 1.00 96.12 191 ASP A CA 1
ATOM 1529 C C . ASP A 1 191 ? 10.808 12.540 1.727 1.00 96.12 191 ASP A C 1
ATOM 1531 O O . ASP A 1 191 ? 10.439 13.713 1.647 1.00 96.12 191 ASP A O 1
ATOM 1535 N N . GLU A 1 192 ? 10.004 11.519 1.442 1.00 97.38 192 GLU A N 1
ATOM 1536 C CA . GLU A 1 192 ? 8.598 11.685 1.084 1.00 97.38 192 GLU A CA 1
ATOM 1537 C C . GLU A 1 192 ? 7.742 12.071 2.299 1.00 97.38 192 GLU A C 1
ATOM 1539 O O . GLU A 1 192 ? 6.863 12.927 2.182 1.00 97.38 192 GLU A O 1
ATOM 1544 N N . GLU A 1 193 ? 8.045 11.549 3.494 1.00 98.12 193 GLU A N 1
ATOM 1545 C CA . GLU A 1 193 ? 7.360 11.958 4.730 1.00 98.12 193 GLU A CA 1
ATOM 1546 C C . GLU A 1 193 ? 7.476 13.462 4.994 1.00 98.12 193 GLU A C 1
ATOM 1548 O O . GLU A 1 193 ? 6.494 14.093 5.386 1.00 98.12 193 GLU A O 1
ATOM 1553 N N . LYS A 1 194 ? 8.643 14.063 4.726 1.00 97.19 194 LYS A N 1
ATOM 1554 C CA . LYS A 1 194 ? 8.824 15.523 4.816 1.00 97.19 194 LYS A CA 1
ATOM 1555 C C . LYS A 1 194 ? 7.886 16.268 3.873 1.00 97.19 194 LYS A C 1
ATOM 1557 O O . LYS A 1 194 ? 7.372 17.321 4.234 1.00 97.19 194 LYS A O 1
ATOM 1562 N N . GLU A 1 195 ? 7.651 15.738 2.675 1.00 96.88 195 GLU A N 1
ATOM 1563 C CA . GLU A 1 195 ? 6.722 16.349 1.724 1.00 96.88 195 GLU A CA 1
ATOM 1564 C C . GLU A 1 195 ? 5.264 16.195 2.193 1.00 96.88 195 GLU A C 1
ATOM 1566 O O . GLU A 1 195 ? 4.475 17.131 2.052 1.00 96.88 195 GLU A O 1
ATOM 1571 N N . LEU A 1 196 ? 4.915 15.063 2.820 1.00 97.44 196 LEU A N 1
ATOM 1572 C CA . LEU A 1 196 ? 3.598 14.824 3.427 1.00 97.44 196 LEU A CA 1
ATOM 1573 C C . LEU A 1 196 ? 3.292 15.780 4.585 1.00 97.44 196 LEU A C 1
ATOM 1575 O O . LEU A 1 196 ? 2.151 16.224 4.708 1.00 97.44 196 LEU A O 1
ATOM 1579 N N . LEU A 1 197 ? 4.279 16.128 5.417 1.00 96.50 197 LEU A N 1
ATOM 1580 C CA . LEU A 1 197 ? 4.097 17.036 6.561 1.00 96.50 197 LEU A CA 1
ATOM 1581 C C . LEU A 1 197 ? 3.537 18.414 6.165 1.00 96.50 197 LEU A C 1
ATOM 1583 O O . LEU A 1 197 ? 2.792 19.027 6.939 1.00 96.50 197 LEU A O 1
ATOM 1587 N N . GLU A 1 198 ? 3.857 18.866 4.951 1.00 94.88 198 GLU A N 1
ATOM 1588 C CA . GLU A 1 198 ? 3.429 20.148 4.381 1.00 94.88 198 GLU A CA 1
ATOM 1589 C C . GLU A 1 198 ? 2.049 20.076 3.697 1.00 94.88 198 GLU A C 1
ATOM 1591 O O . GLU A 1 198 ? 1.466 21.104 3.333 1.00 94.88 198 GLU A O 1
ATOM 1596 N N . MET A 1 199 ? 1.495 18.874 3.507 1.00 94.44 199 MET A N 1
ATOM 1597 C CA . MET A 1 199 ? 0.210 18.688 2.836 1.00 94.44 199 MET A CA 1
ATOM 1598 C C . MET A 1 199 ? -0.964 18.917 3.785 1.00 94.44 199 MET A C 1
ATOM 1600 O O . MET A 1 199 ? -1.011 18.411 4.905 1.00 94.44 199 MET A O 1
ATOM 1604 N N . LYS A 1 200 ? -1.984 19.634 3.303 1.00 90.06 200 LYS A N 1
ATOM 1605 C CA . LYS A 1 200 ? -3.222 19.872 4.066 1.00 90.06 200 LYS A CA 1
ATOM 1606 C C . LYS A 1 200 ? -4.051 18.600 4.222 1.00 90.06 200 LYS A C 1
ATOM 1608 O O . LYS A 1 200 ? -4.835 18.494 5.155 1.00 90.06 200 LYS A O 1
ATOM 1613 N N . GLU A 1 201 ? -3.871 17.656 3.306 1.00 90.12 201 GLU A N 1
ATOM 1614 C CA . GLU A 1 201 ? -4.465 16.325 3.321 1.00 90.12 201 GLU A CA 1
ATOM 1615 C C . GLU A 1 201 ? -3.871 15.413 4.401 1.00 90.12 201 GLU A C 1
ATOM 1617 O O . GLU A 1 201 ? -4.409 14.332 4.630 1.00 90.12 201 GLU A O 1
ATOM 1622 N N . ILE A 1 202 ? -2.783 15.814 5.059 1.00 89.81 202 ILE A N 1
ATOM 1623 C CA . ILE A 1 202 ? -2.152 15.049 6.132 1.00 89.81 202 ILE A CA 1
ATOM 1624 C C . ILE A 1 202 ? -2.498 15.718 7.462 1.00 89.81 202 ILE A C 1
ATOM 1626 O O . ILE A 1 202 ? -1.833 16.629 7.956 1.00 89.81 202 ILE A O 1
ATOM 1630 N N . GLU A 1 203 ? -3.617 15.260 8.010 1.00 85.69 203 GLU A N 1
ATOM 1631 C CA . GLU A 1 203 ? -4.141 15.583 9.336 1.00 85.69 203 GLU A CA 1
ATOM 1632 C C . GLU A 1 203 ? -4.199 14.301 10.184 1.00 85.69 203 GLU A C 1
ATOM 1634 O O . GLU A 1 203 ? -3.518 13.326 9.871 1.00 85.69 203 GLU A O 1
ATOM 1639 N N . SER A 1 204 ? -5.010 14.275 11.246 1.00 93.44 204 SER A N 1
ATOM 1640 C CA . SER A 1 204 ? -5.238 13.035 11.991 1.00 93.44 204 SER A CA 1
ATOM 1641 C C . SER A 1 204 ? -5.856 11.956 11.086 1.00 93.44 204 SER A C 1
ATOM 1643 O O . SER A 1 204 ? -6.921 12.170 10.503 1.00 93.44 204 SER A O 1
ATOM 1645 N N . ILE A 1 205 ? -5.193 10.802 10.968 1.00 96.94 205 ILE A N 1
ATOM 1646 C CA . ILE A 1 205 ? -5.649 9.658 10.162 1.00 96.94 205 ILE A CA 1
ATOM 1647 C C . ILE A 1 205 ? -6.131 8.533 11.076 1.00 96.94 205 ILE A C 1
ATOM 1649 O O . ILE A 1 205 ? -5.420 8.146 11.992 1.00 96.94 205 ILE A O 1
ATOM 1653 N N . ASP A 1 206 ? -7.296 7.934 10.838 1.00 97.88 206 ASP A N 1
ATOM 1654 C CA . ASP A 1 206 ? -7.777 6.855 11.713 1.00 97.88 206 ASP A CA 1
ATOM 1655 C C . ASP A 1 206 ? -6.929 5.582 11.602 1.00 97.88 206 ASP A C 1
ATOM 1657 O O . ASP A 1 206 ? -6.627 4.943 12.617 1.00 97.88 206 ASP A O 1
ATOM 1661 N N . VAL A 1 207 ? -6.562 5.200 10.377 1.00 98.62 207 VAL A N 1
ATOM 1662 C CA . VAL A 1 207 ? -5.803 3.978 10.086 1.00 98.62 207 VAL A CA 1
ATOM 1663 C C . VAL A 1 207 ? -4.591 4.288 9.210 1.00 98.62 207 VAL A C 1
ATOM 1665 O O . VAL A 1 207 ? -4.719 4.594 8.027 1.00 98.62 207 VAL A O 1
ATOM 1668 N N . LEU A 1 208 ? -3.398 4.154 9.780 1.00 98.81 208 LEU A N 1
ATOM 1669 C CA . LEU A 1 208 ? -2.134 4.297 9.064 1.00 98.81 208 LEU A CA 1
ATOM 1670 C C . LEU A 1 208 ? -1.565 2.915 8.736 1.00 98.81 208 LEU A C 1
ATOM 1672 O O . LEU A 1 208 ? -1.263 2.154 9.654 1.00 98.81 208 LEU A O 1
ATOM 1676 N N . LYS A 1 209 ? -1.354 2.598 7.457 1.00 98.75 209 LYS A N 1
ATOM 1677 C CA . LYS A 1 209 ? -0.420 1.534 7.064 1.00 98.75 209 LYS A CA 1
ATOM 1678 C C . LYS A 1 209 ? 0.971 2.146 6.985 1.00 98.75 209 LYS A C 1
ATOM 1680 O O . LYS A 1 209 ? 1.169 3.066 6.198 1.00 98.75 209 LYS A O 1
ATOM 1685 N N . LEU A 1 210 ? 1.897 1.668 7.818 1.00 98.12 210 LEU A N 1
ATOM 1686 C CA . LEU A 1 210 ? 3.268 2.182 7.850 1.00 98.12 210 LEU A CA 1
ATOM 1687 C C . LEU A 1 210 ? 3.992 2.005 6.523 1.00 98.12 210 LEU A C 1
ATOM 1689 O O . LEU A 1 210 ? 3.766 1.020 5.814 1.00 98.12 210 LEU A O 1
ATOM 1693 N N . GLY A 1 211 ? 4.900 2.953 6.286 1.00 98.12 211 GLY A N 1
ATOM 1694 C CA . GLY A 1 211 ? 5.890 2.897 5.225 1.00 98.12 211 GLY A CA 1
ATOM 1695 C C . GLY A 1 211 ? 6.878 1.751 5.434 1.00 98.12 211 GLY A C 1
ATOM 1696 O O . GLY A 1 211 ? 7.289 1.485 6.570 1.00 98.12 211 GLY A O 1
ATOM 1697 N N . HIS A 1 212 ? 7.244 1.101 4.335 1.00 97.88 212 HIS A N 1
ATOM 1698 C CA . HIS A 1 212 ? 8.387 0.201 4.181 1.00 97.88 212 HIS A CA 1
ATOM 1699 C C . HIS A 1 212 ? 8.421 -0.895 5.241 1.00 97.88 212 HIS A C 1
ATOM 1701 O O . HIS A 1 212 ? 9.396 -1.075 5.970 1.00 97.88 212 HIS A O 1
ATOM 1707 N N . HIS A 1 213 ? 7.274 -1.560 5.406 1.00 98.06 213 HIS A N 1
ATOM 1708 C CA . HIS A 1 213 ? 7.074 -2.683 6.332 1.00 98.06 213 HIS A CA 1
ATOM 1709 C C . HIS A 1 213 ? 7.413 -2.381 7.806 1.00 98.06 213 HIS A C 1
ATOM 1711 O O . HIS A 1 213 ? 7.491 -3.290 8.634 1.00 98.06 213 HIS A O 1
ATOM 1717 N N . GLY A 1 214 ? 7.602 -1.107 8.173 1.00 97.88 214 GLY A N 1
ATOM 1718 C CA . GLY A 1 214 ? 8.086 -0.692 9.490 1.00 97.88 214 GLY A CA 1
ATOM 1719 C C . GLY A 1 214 ? 9.608 -0.770 9.674 1.00 97.88 214 GLY A C 1
ATOM 1720 O O . GLY A 1 214 ? 10.050 -1.016 10.798 1.00 97.88 214 GLY A O 1
ATOM 1721 N N . LEU A 1 215 ? 10.396 -0.582 8.614 1.00 98.44 215 LEU A N 1
ATOM 1722 C CA . LEU A 1 215 ? 11.847 -0.365 8.674 1.00 98.44 215 LEU A CA 1
ATOM 1723 C C . LEU A 1 215 ? 12.198 1.067 9.127 1.00 98.44 215 LEU A C 1
ATOM 1725 O O . LEU A 1 215 ? 11.437 2.017 8.922 1.00 98.44 215 LEU A O 1
ATOM 1729 N N . ASP A 1 216 ? 13.378 1.246 9.728 1.00 98.25 216 ASP A N 1
ATOM 1730 C CA . ASP A 1 216 ? 13.904 2.531 10.226 1.00 98.25 216 ASP A CA 1
ATOM 1731 C C . ASP A 1 216 ? 14.443 3.454 9.112 1.00 98.25 216 ASP A C 1
ATOM 1733 O O . ASP A 1 216 ? 15.316 4.291 9.325 1.00 98.25 216 ASP A O 1
ATOM 1737 N N . THR A 1 217 ? 13.901 3.310 7.906 1.00 98.12 217 THR A N 1
ATOM 1738 C CA . THR A 1 217 ? 13.991 4.273 6.797 1.00 98.12 217 THR A CA 1
ATOM 1739 C C . THR A 1 217 ? 12.754 5.175 6.726 1.00 98.12 217 THR A C 1
ATOM 1741 O O . THR A 1 217 ? 12.731 6.157 5.985 1.00 98.12 217 THR A O 1
ATOM 1744 N N . SER A 1 218 ? 11.717 4.829 7.494 1.00 97.94 218 SER A N 1
ATOM 1745 C CA . SER A 1 218 ? 10.405 5.469 7.481 1.00 97.94 218 SER A CA 1
ATOM 1746 C C . SER A 1 218 ? 9.881 5.683 8.909 1.00 97.94 218 SER A C 1
ATOM 1748 O O . SER A 1 218 ? 10.537 5.433 9.933 1.00 97.94 218 SER A O 1
ATOM 1750 N N . SER A 1 219 ? 8.641 6.150 8.987 1.00 98.12 219 SER A N 1
ATOM 1751 C CA . SER A 1 219 ? 7.843 6.387 10.185 1.00 98.12 219 SER A CA 1
ATOM 1752 C C . SER A 1 219 ? 8.447 7.416 11.142 1.00 98.12 219 SER A C 1
ATOM 1754 O O . SER A 1 219 ? 8.449 7.187 12.355 1.00 98.12 219 SER A O 1
ATOM 1756 N N . SER A 1 220 ? 9.025 8.519 10.640 1.00 98.38 220 SER A N 1
ATOM 1757 C CA . SER A 1 220 ? 9.688 9.552 11.465 1.00 98.38 220 SER A CA 1
ATOM 1758 C C . SER A 1 220 ? 8.806 10.012 12.627 1.00 98.38 220 SER A C 1
ATOM 1760 O O . SER A 1 220 ? 7.579 10.031 12.544 1.00 98.38 220 SER A O 1
ATOM 1762 N N . GLU A 1 221 ? 9.425 10.371 13.754 1.00 97.75 221 GLU A N 1
ATOM 1763 C CA . GLU A 1 221 ? 8.673 10.805 14.939 1.00 97.75 221 GLU A CA 1
ATOM 1764 C C . GLU A 1 221 ? 7.784 12.024 14.636 1.00 97.75 221 GLU A C 1
ATOM 1766 O O . GLU A 1 221 ? 6.654 12.102 15.115 1.00 97.75 221 GLU A O 1
ATOM 1771 N N . GLU A 1 222 ? 8.270 12.950 13.808 1.00 97.44 222 GLU A N 1
ATOM 1772 C CA . GLU A 1 222 ? 7.513 14.120 13.362 1.00 97.44 222 GLU A CA 1
ATOM 1773 C C . GLU A 1 222 ? 6.291 13.725 12.521 1.00 97.44 222 GLU A C 1
ATOM 1775 O O . GLU A 1 222 ? 5.176 14.161 12.819 1.00 97.44 222 GLU A O 1
ATOM 1780 N N . PHE A 1 223 ? 6.474 12.837 11.538 1.00 98.19 223 PHE A N 1
ATOM 1781 C CA . PHE A 1 223 ? 5.387 12.308 10.716 1.00 98.19 223 PHE A CA 1
ATOM 1782 C C . PHE A 1 223 ? 4.334 11.578 11.551 1.00 98.19 223 PHE A C 1
ATOM 1784 O O . PHE A 1 223 ? 3.145 11.892 11.470 1.00 98.19 223 PHE A O 1
ATOM 1791 N N . LEU A 1 224 ? 4.755 10.656 12.418 1.00 98.12 224 LEU A N 1
ATOM 1792 C CA . LEU A 1 224 ? 3.824 9.895 13.245 1.00 98.12 224 LEU A CA 1
ATOM 1793 C C . LEU A 1 224 ? 3.034 10.792 14.212 1.00 98.12 224 LEU A C 1
ATOM 1795 O O . LEU A 1 224 ? 1.847 10.552 14.430 1.00 98.12 224 LEU A O 1
ATOM 1799 N N . LYS A 1 225 ? 3.655 11.845 14.762 1.00 96.81 225 LYS A N 1
ATOM 1800 C CA . LYS A 1 225 ? 2.960 12.842 15.595 1.00 96.81 225 LYS A CA 1
ATOM 1801 C C . LYS A 1 225 ? 1.969 13.684 14.797 1.00 96.81 225 LYS A C 1
ATOM 1803 O O . LYS A 1 225 ? 0.905 14.002 15.319 1.00 96.81 225 LYS A O 1
ATOM 1808 N N . LYS A 1 226 ? 2.300 14.050 13.555 1.00 96.62 226 LYS A N 1
ATOM 1809 C CA . LYS A 1 226 ? 1.406 14.804 12.663 1.00 96.62 226 LYS A CA 1
ATOM 1810 C C . LYS A 1 226 ? 0.165 13.988 12.294 1.00 96.62 226 LYS A C 1
ATOM 1812 O O . LYS A 1 226 ? -0.944 14.511 12.371 1.00 96.62 226 LYS A O 1
ATOM 1817 N N . VAL A 1 227 ? 0.366 12.724 11.920 1.00 97.12 227 VAL A N 1
ATOM 1818 C CA . VAL A 1 227 ? -0.700 11.797 11.511 1.00 97.12 227 VAL A CA 1
ATOM 1819 C C . VAL A 1 227 ? -1.523 11.304 12.705 1.00 97.12 227 VAL A C 1
ATOM 1821 O O . VAL A 1 227 ? -2.713 11.041 12.557 1.00 97.12 227 VAL A O 1
ATOM 1824 N N . ASN A 1 228 ? -0.902 11.182 13.883 1.00 97.19 228 ASN A N 1
ATOM 1825 C CA . ASN A 1 228 ? -1.510 10.767 15.152 1.00 97.19 228 ASN A CA 1
ATOM 1826 C C . ASN A 1 228 ? -2.578 9.658 15.004 1.00 97.19 228 ASN A C 1
ATOM 1828 O O . ASN A 1 228 ? -3.760 9.903 15.281 1.00 97.19 228 ASN A O 1
ATOM 1832 N N . PRO A 1 229 ? -2.204 8.462 14.512 1.00 97.94 229 PRO A N 1
ATOM 1833 C CA . PRO A 1 229 ? -3.190 7.488 14.090 1.00 97.94 229 PRO A CA 1
ATOM 1834 C C . PRO A 1 229 ? -3.817 6.710 15.238 1.00 97.94 229 PRO A C 1
ATOM 1836 O O . PRO A 1 229 ? -3.126 6.271 16.158 1.00 97.94 229 PRO A O 1
ATOM 1839 N N . LYS A 1 230 ? -5.118 6.420 15.143 1.00 97.75 230 LYS A N 1
ATOM 1840 C CA . LYS A 1 230 ? -5.801 5.551 16.117 1.00 97.75 230 LYS A CA 1
ATOM 1841 C C . LYS A 1 230 ? -5.356 4.092 15.991 1.00 97.75 230 LYS A C 1
ATOM 1843 O O . LYS A 1 230 ? -5.199 3.396 16.998 1.00 97.75 230 LYS A O 1
ATOM 1848 N N . TYR A 1 231 ? -5.163 3.626 14.761 1.00 98.56 231 TYR A N 1
ATOM 1849 C CA . TYR A 1 231 ? -4.639 2.302 14.454 1.00 98.56 231 TYR A CA 1
ATOM 1850 C C . TYR A 1 231 ? -3.449 2.422 13.513 1.00 98.56 231 TYR A C 1
ATOM 1852 O O . TYR A 1 231 ? -3.544 3.064 12.469 1.00 98.56 231 TYR A O 1
ATOM 1860 N N . THR A 1 232 ? -2.369 1.728 13.849 1.00 98.75 232 THR A N 1
ATOM 1861 C CA . THR A 1 232 ? -1.203 1.592 12.981 1.00 98.75 232 THR A CA 1
ATOM 1862 C C . THR A 1 232 ? -1.076 0.141 12.560 1.00 98.75 232 THR A C 1
ATOM 1864 O O . THR A 1 232 ? -0.932 -0.741 13.407 1.00 98.75 232 THR A O 1
ATOM 1867 N N . VAL A 1 233 ? -1.132 -0.103 11.256 1.00 98.88 233 VAL A N 1
ATOM 1868 C CA . VAL A 1 233 ? -0.968 -1.416 10.640 1.00 98.88 233 VAL A CA 1
ATOM 1869 C C . VAL A 1 233 ? 0.441 -1.553 10.084 1.00 98.88 233 VAL A C 1
ATOM 1871 O O . VAL A 1 233 ? 0.935 -0.664 9.390 1.00 98.88 233 VAL A O 1
ATOM 1874 N N . ILE A 1 234 ? 1.067 -2.689 10.372 1.00 98.75 234 ILE A N 1
ATOM 1875 C CA . ILE A 1 234 ? 2.378 -3.070 9.857 1.00 98.75 234 ILE A CA 1
ATOM 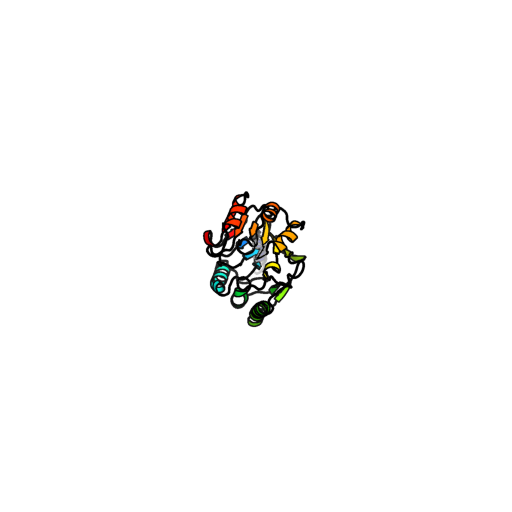1876 C C . ILE A 1 234 ? 2.224 -4.411 9.136 1.00 98.75 234 ILE A C 1
ATOM 1878 O O . ILE A 1 234 ? 2.025 -5.444 9.782 1.00 98.75 234 ILE A O 1
ATOM 1882 N N . ASN A 1 235 ? 2.297 -4.385 7.806 1.00 98.19 235 ASN A N 1
ATOM 1883 C CA . ASN A 1 235 ? 2.556 -5.594 7.029 1.00 98.19 235 ASN A CA 1
ATOM 1884 C C . ASN A 1 235 ? 4.043 -5.897 7.169 1.00 98.19 235 ASN A C 1
ATOM 1886 O O . ASN A 1 235 ? 4.865 -5.032 6.893 1.00 98.19 235 ASN A O 1
ATOM 1890 N N . CYS A 1 236 ? 4.363 -7.051 7.732 1.00 98.19 236 CYS A N 1
ATOM 1891 C CA . CYS A 1 236 ? 5.726 -7.450 8.051 1.00 98.19 236 CYS A CA 1
ATOM 1892 C C . CYS A 1 236 ? 5.779 -8.956 8.302 1.00 98.19 236 CYS A C 1
ATOM 1894 O O . CYS A 1 236 ? 4.747 -9.598 8.541 1.00 98.19 236 CYS A O 1
ATOM 1896 N N . ASP A 1 237 ? 6.991 -9.505 8.295 1.00 97.44 237 ASP A N 1
ATOM 1897 C CA . ASP A 1 237 ? 7.254 -10.923 8.543 1.00 97.44 237 ASP A CA 1
ATOM 1898 C C . ASP A 1 237 ? 7.732 -11.245 9.973 1.00 97.44 237 ASP A C 1
ATOM 1900 O O . ASP A 1 237 ? 7.876 -12.419 10.331 1.00 97.44 237 ASP A O 1
ATOM 1904 N N . GLY A 1 238 ? 7.988 -10.220 10.794 1.00 97.50 238 GLY A N 1
ATOM 1905 C CA . GLY A 1 238 ? 8.503 -10.362 12.155 1.00 97.50 238 GLY A CA 1
ATOM 1906 C C . GLY A 1 238 ? 9.973 -10.791 12.242 1.00 97.50 238 GLY A C 1
ATOM 1907 O O . GLY A 1 238 ? 10.446 -11.081 13.346 1.00 97.50 238 GLY A O 1
ATOM 1908 N N . LYS A 1 239 ? 10.686 -10.862 11.112 1.00 96.62 239 LYS A N 1
ATOM 1909 C CA . LYS A 1 239 ? 12.097 -11.259 11.007 1.00 96.62 239 LYS A CA 1
ATOM 1910 C C . LYS A 1 239 ? 12.955 -10.113 10.489 1.00 96.62 239 LYS A C 1
ATOM 1912 O O . LYS A 1 239 ? 13.948 -9.788 11.133 1.00 96.62 239 LYS A O 1
ATOM 1917 N N . GLU A 1 240 ? 12.579 -9.537 9.352 1.00 96.69 240 GLU A N 1
ATOM 1918 C CA . GLU A 1 240 ? 13.248 -8.387 8.743 1.00 96.69 240 GLU 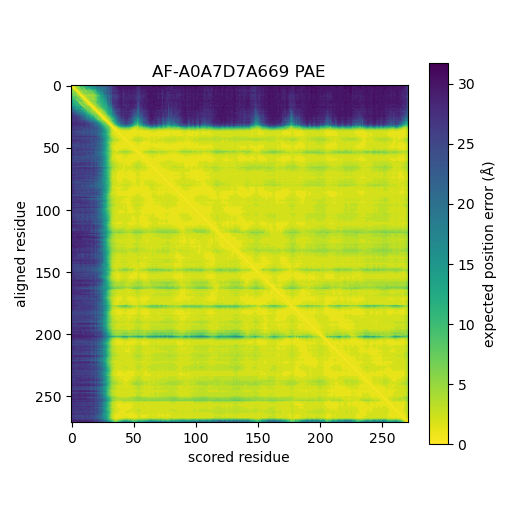A CA 1
ATOM 1919 C C . GLU A 1 240 ? 12.694 -7.078 9.305 1.00 96.69 240 GLU A C 1
ATOM 1921 O O . GLU A 1 240 ? 13.453 -6.152 9.576 1.00 96.69 240 GLU A O 1
ATOM 1926 N N . SER A 1 241 ? 11.387 -7.020 9.561 1.00 97.62 241 SER A N 1
ATOM 1927 C CA . SER A 1 241 ? 10.722 -5.858 10.151 1.00 97.62 241 SER A CA 1
ATOM 1928 C C . SER A 1 241 ? 9.581 -6.291 11.095 1.00 97.62 241 SER A C 1
ATOM 1930 O O . SER A 1 241 ? 9.195 -7.466 11.122 1.00 97.62 241 SER A O 1
ATOM 1932 N N . PRO A 1 242 ? 9.024 -5.390 11.927 1.00 98.00 242 PRO A N 1
ATOM 1933 C CA . PRO A 1 242 ? 9.390 -3.988 12.103 1.00 98.00 242 PRO A CA 1
ATOM 1934 C C . PRO A 1 242 ? 10.654 -3.803 12.943 1.00 98.00 242 PRO A C 1
ATOM 1936 O O . PRO A 1 242 ? 10.897 -4.542 13.903 1.00 98.00 242 PRO A O 1
ATOM 1939 N N . ASP A 1 243 ? 11.396 -2.741 12.645 1.00 98.56 243 ASP A N 1
ATOM 1940 C CA . ASP A 1 243 ? 12.556 -2.333 13.426 1.00 98.56 243 ASP A CA 1
ATOM 1941 C C . ASP A 1 243 ? 12.165 -1.904 14.841 1.00 98.56 243 ASP A C 1
ATOM 1943 O O . ASP A 1 243 ? 11.142 -1.252 15.090 1.00 98.56 243 ASP A O 1
ATOM 1947 N N . LYS A 1 244 ? 13.039 -2.212 15.806 1.00 98.19 244 LYS A N 1
ATOM 1948 C CA . LYS A 1 244 ? 12.810 -1.853 17.213 1.00 98.19 244 LYS A CA 1
ATOM 1949 C C . LYS A 1 244 ? 12.622 -0.341 17.390 1.00 98.19 244 LYS A C 1
ATOM 1951 O O . LYS A 1 244 ? 11.769 0.065 18.175 1.00 98.19 244 LYS A O 1
ATOM 1956 N N . ALA A 1 245 ? 13.381 0.476 16.657 1.00 98.31 245 ALA A N 1
ATOM 1957 C CA . ALA A 1 245 ? 13.290 1.935 16.716 1.00 98.31 245 ALA A CA 1
ATOM 1958 C C . ALA A 1 245 ? 11.914 2.456 16.262 1.00 98.31 245 ALA A C 1
ATOM 1960 O O . ALA A 1 245 ? 11.354 3.354 16.895 1.00 98.31 245 ALA A O 1
ATOM 1961 N N . VAL A 1 246 ? 11.325 1.860 15.218 1.00 98.50 246 VAL A N 1
ATOM 1962 C CA . VAL A 1 246 ? 9.959 2.171 14.761 1.00 98.50 246 VAL A CA 1
ATOM 1963 C C . VAL A 1 246 ? 8.944 1.794 15.838 1.00 98.50 246 VAL A C 1
ATOM 1965 O O . VAL A 1 246 ? 8.106 2.609 16.219 1.00 98.50 246 VAL A O 1
ATOM 1968 N N . ILE A 1 247 ? 9.049 0.585 16.400 1.00 98.50 247 ILE A N 1
ATOM 1969 C CA . ILE A 1 247 ? 8.151 0.134 17.473 1.00 98.50 247 ILE A CA 1
ATOM 1970 C C . ILE A 1 247 ? 8.242 1.028 18.713 1.00 98.50 247 ILE A C 1
ATOM 1972 O O . ILE A 1 247 ? 7.218 1.327 19.328 1.00 98.50 247 ILE A O 1
ATOM 1976 N N . ASP A 1 248 ? 9.442 1.457 19.096 1.00 98.44 248 ASP A N 1
ATOM 1977 C CA . ASP A 1 248 ? 9.629 2.342 20.242 1.00 98.44 248 ASP A CA 1
ATOM 1978 C C . ASP A 1 248 ? 9.003 3.721 19.993 1.00 98.44 248 ASP A C 1
ATOM 1980 O O . ASP A 1 248 ? 8.295 4.209 20.873 1.00 98.44 248 ASP A O 1
ATOM 1984 N N . ARG A 1 249 ? 9.149 4.297 18.787 1.00 98.25 249 ARG A N 1
ATOM 1985 C CA . ARG A 1 249 ? 8.438 5.525 18.383 1.00 98.25 249 ARG A CA 1
ATOM 1986 C C . ARG A 1 249 ? 6.922 5.358 18.499 1.00 98.25 249 ARG A C 1
ATOM 1988 O O . ARG A 1 249 ? 6.267 6.180 19.135 1.00 98.25 249 ARG A O 1
ATOM 1995 N N . LEU A 1 250 ? 6.359 4.267 17.977 1.00 98.19 250 LEU A N 1
ATOM 1996 C CA . LEU A 1 250 ? 4.914 4.008 18.042 1.00 98.19 250 LEU A CA 1
ATOM 1997 C C . LEU A 1 250 ? 4.387 3.856 19.472 1.00 98.19 250 LEU A C 1
ATOM 1999 O O . LEU A 1 250 ? 3.284 4.305 19.761 1.00 98.19 250 LEU A O 1
ATOM 2003 N N . LYS A 1 251 ? 5.167 3.261 20.384 1.00 97.38 251 LYS A N 1
ATOM 2004 C CA . LYS A 1 251 ? 4.784 3.113 21.801 1.00 97.38 251 LYS A CA 1
ATOM 2005 C C . LYS A 1 251 ? 4.671 4.442 22.546 1.00 97.38 251 LYS A C 1
ATOM 2007 O O . LYS A 1 251 ? 4.049 4.478 23.603 1.00 97.38 251 LYS A O 1
ATOM 2012 N N . THR A 1 252 ? 5.282 5.509 22.032 1.00 96.44 252 THR A N 1
ATOM 2013 C CA . THR A 1 252 ? 5.122 6.862 22.594 1.00 96.44 252 THR A CA 1
ATOM 2014 C C . THR A 1 252 ? 3.803 7.527 22.199 1.00 96.44 252 THR A C 1
ATOM 2016 O O . THR A 1 252 ? 3.463 8.570 22.751 1.00 96.44 252 THR A O 1
ATOM 2019 N N . LEU A 1 253 ? 3.054 6.925 21.272 1.00 94.88 253 LEU A N 1
ATOM 2020 C CA . LEU A 1 253 ? 1.780 7.422 20.767 1.00 94.88 253 LEU A CA 1
ATOM 2021 C C . LEU A 1 253 ? 0.629 6.598 21.347 1.00 94.88 253 LEU A C 1
ATOM 2023 O O . LEU A 1 253 ? 0.778 5.413 21.647 1.00 94.88 253 LEU A O 1
ATOM 2027 N N . GLU A 1 254 ? -0.562 7.187 21.423 1.00 93.44 254 GLU A N 1
ATOM 2028 C CA . GLU A 1 254 ? -1.791 6.484 21.820 1.00 93.44 254 GLU A CA 1
ATOM 2029 C C . GLU A 1 254 ? -2.403 5.677 20.655 1.00 93.44 254 GLU A C 1
ATOM 2031 O O . GLU A 1 254 ? -3.616 5.669 20.443 1.00 93.44 254 GLU A O 1
ATOM 2036 N N . THR A 1 255 ? -1.562 4.988 19.878 1.00 98.06 255 THR A N 1
ATOM 2037 C CA . THR A 1 255 ? -1.989 4.187 18.726 1.00 98.06 255 THR A CA 1
ATOM 2038 C C . THR A 1 255 ? -2.088 2.703 19.061 1.00 98.06 255 THR A C 1
ATOM 2040 O O . THR A 1 255 ? -1.274 2.147 19.805 1.00 98.06 255 THR A O 1
ATOM 2043 N N . LYS A 1 256 ? -3.066 2.007 18.474 1.00 98.44 256 LYS A N 1
ATOM 2044 C CA . LYS A 1 256 ? -3.105 0.545 18.520 1.00 98.44 256 LYS A CA 1
ATOM 2045 C C . LYS A 1 256 ? -2.259 -0.032 17.386 1.00 98.44 256 LYS A C 1
ATOM 2047 O O . LYS A 1 256 ? -2.679 -0.015 16.231 1.00 98.44 256 LYS A O 1
ATOM 2052 N N . ILE A 1 257 ? -1.112 -0.606 17.744 1.00 98.62 257 ILE A N 1
ATOM 2053 C CA . ILE A 1 257 ? -0.221 -1.311 16.816 1.00 98.62 257 ILE A CA 1
ATOM 2054 C C . ILE A 1 257 ? -0.830 -2.675 16.457 1.00 98.62 257 ILE A C 1
ATOM 2056 O O . ILE A 1 257 ? -1.127 -3.482 17.342 1.00 98.62 257 ILE A O 1
ATOM 2060 N N . LEU A 1 258 ? -1.008 -2.929 15.164 1.00 98.81 258 LEU A N 1
ATOM 2061 C CA . LEU A 1 258 ? -1.509 -4.174 14.587 1.00 98.81 258 LEU A CA 1
ATOM 2062 C C . LEU A 1 258 ? -0.479 -4.674 13.571 1.00 98.81 258 LEU A C 1
ATOM 2064 O O . LEU A 1 258 ? -0.140 -3.951 12.638 1.00 98.81 258 LEU A O 1
ATOM 2068 N N . ARG A 1 259 ? 0.027 -5.894 13.745 1.00 98.69 259 ARG A N 1
ATOM 2069 C CA . ARG A 1 259 ? 1.063 -6.464 12.875 1.00 98.69 259 ARG A CA 1
ATOM 2070 C C . ARG A 1 259 ? 0.567 -7.738 12.219 1.00 98.69 259 ARG A C 1
ATOM 2072 O O . ARG A 1 259 ? -0.002 -8.580 12.912 1.00 98.69 259 ARG A O 1
ATOM 2079 N N . THR A 1 260 ? 0.787 -7.904 10.920 1.00 98.56 260 THR A N 1
ATOM 2080 C CA . THR A 1 260 ? 0.305 -9.086 10.189 1.00 98.56 260 THR A CA 1
ATOM 2081 C C . THR A 1 260 ? 0.973 -10.382 10.639 1.00 98.56 260 THR A C 1
ATOM 2083 O O . THR A 1 260 ? 0.290 -11.397 10.741 1.00 98.56 260 THR A O 1
ATOM 2086 N N . ASP A 1 261 ? 2.254 -10.353 11.016 1.00 98.38 261 ASP A N 1
ATOM 2087 C CA . ASP A 1 261 ? 2.975 -11.531 11.522 1.00 98.38 261 ASP A CA 1
ATOM 2088 C C . ASP A 1 261 ? 2.401 -12.071 12.848 1.00 98.38 261 ASP A C 1
ATOM 2090 O O . ASP A 1 261 ? 2.462 -13.268 13.124 1.00 98.38 261 ASP A O 1
ATOM 2094 N N . ILE A 1 262 ? 1.800 -11.195 13.663 1.00 98.38 262 ILE A N 1
ATOM 2095 C CA . ILE A 1 262 ? 1.185 -11.552 14.952 1.00 98.38 262 ILE A CA 1
ATOM 2096 C C . ILE A 1 262 ? -0.325 -11.770 14.819 1.00 98.38 262 ILE A C 1
ATOM 2098 O O . ILE A 1 262 ? -0.896 -12.657 15.454 1.00 98.38 262 ILE A O 1
ATOM 2102 N N . ASN A 1 263 ? -1.003 -10.917 14.054 1.00 98.62 263 ASN A N 1
ATOM 2103 C CA . ASN A 1 263 ? -2.461 -10.854 13.995 1.00 98.62 263 ASN A CA 1
ATOM 2104 C C . ASN A 1 263 ? -3.056 -11.596 12.788 1.00 98.62 263 ASN A C 1
ATOM 2106 O O . ASN A 1 263 ? -4.276 -11.759 12.734 1.00 98.62 263 ASN A O 1
ATOM 2110 N N . GLY A 1 264 ? -2.228 -12.058 11.847 1.00 98.44 264 GLY A N 1
ATOM 2111 C CA . GLY A 1 264 ? -2.675 -12.544 10.546 1.00 98.44 264 GLY A CA 1
ATOM 2112 C C . GLY A 1 264 ? -3.303 -11.418 9.724 1.00 98.44 264 GLY A C 1
ATOM 2113 O O . GLY A 1 264 ? -2.918 -10.255 9.831 1.00 98.44 264 GLY A O 1
ATOM 2114 N N . ASN A 1 265 ? -4.311 -11.754 8.915 1.00 98.50 265 ASN A N 1
ATOM 2115 C CA . ASN A 1 265 ? -5.058 -10.752 8.153 1.00 98.50 265 ASN A CA 1
ATOM 2116 C C . ASN A 1 265 ? -5.797 -9.794 9.099 1.00 98.50 265 ASN A C 1
ATOM 2118 O O . ASN A 1 265 ? -6.618 -10.225 9.913 1.00 98.50 265 ASN A O 1
ATOM 2122 N N . ILE A 1 266 ? -5.566 -8.493 8.947 1.00 98.75 266 ILE A N 1
ATOM 2123 C CA . ILE A 1 266 ? -6.210 -7.455 9.755 1.00 98.75 266 ILE A CA 1
ATOM 2124 C C . ILE A 1 266 ? -7.370 -6.876 8.954 1.00 98.75 266 ILE A C 1
ATOM 2126 O O . ILE A 1 266 ? -7.174 -6.370 7.853 1.00 98.75 266 ILE A O 1
ATOM 2130 N N . VAL A 1 267 ? -8.581 -6.928 9.509 1.00 98.19 267 VAL A N 1
ATOM 2131 C CA . VAL A 1 267 ? -9.792 -6.462 8.820 1.00 98.19 267 VAL A CA 1
ATOM 2132 C C . VAL A 1 267 ? -10.465 -5.350 9.612 1.00 98.19 267 VAL A C 1
ATOM 2134 O O . VAL A 1 267 ? -10.864 -5.533 10.764 1.00 98.19 267 VAL A O 1
ATOM 2137 N N . PHE A 1 268 ? -10.632 -4.203 8.965 1.00 97.12 268 PHE A N 1
ATOM 2138 C CA . PHE A 1 268 ? -11.435 -3.095 9.452 1.00 97.12 268 PHE A CA 1
ATOM 2139 C C . PHE A 1 268 ? -12.828 -3.187 8.840 1.00 97.12 268 PHE A C 1
ATOM 2141 O O . PHE A 1 268 ? -13.028 -2.901 7.662 1.00 97.12 268 PHE A O 1
ATOM 2148 N N . THR A 1 269 ? -13.791 -3.578 9.670 1.00 92.06 269 THR A N 1
ATOM 2149 C CA . THR A 1 269 ? -15.215 -3.624 9.325 1.00 92.06 269 THR A CA 1
ATOM 2150 C C . THR A 1 269 ? -15.975 -2.554 10.092 1.00 92.06 269 THR A C 1
ATOM 2152 O O . THR A 1 269 ? -15.661 -2.278 11.254 1.00 92.06 269 THR A O 1
ATOM 2155 N N . GLN A 1 270 ? -17.046 -2.034 9.507 1.00 78.00 270 GLN A N 1
ATOM 2156 C CA . GLN A 1 270 ? -17.977 -1.164 10.218 1.00 78.00 270 GLN A CA 1
ATOM 2157 C C . GLN A 1 270 ? -19.140 -1.987 10.790 1.00 78.00 270 GLN A C 1
ATOM 2159 O O . GLN A 1 270 ? -19.763 -2.759 10.062 1.00 78.00 270 GLN A O 1
ATOM 2164 N N . LYS A 1 271 ? -19.450 -1.806 12.081 1.00 59.47 271 LYS A N 1
ATOM 2165 C CA . LYS A 1 271 ? -20.681 -2.340 12.695 1.00 59.47 271 LYS A CA 1
ATOM 2166 C C . LYS A 1 271 ? -21.891 -1.546 12.223 1.00 59.47 271 LYS A C 1
ATOM 2168 O O . LYS A 1 271 ? -21.790 -0.305 12.089 1.00 59.47 271 LYS A O 1
#

Radius of gyration: 26.12 Å; Cα contacts (8 Å, |Δi|>4): 602; chains: 1; bounding box: 107×44×46 Å

Sequence (271 aa):
MKKKHISLIFIISLLVFLTCRFSFINIKVSATEKKPEVHFIDVGQSDCALIKNGDENYLIDSGDKTESSKVIKYLKDQGIKKLDFIILTHYHGDHYGGLYDITKNIKTDIVYVPKFYVVEEERVKAIKSLMATNTSFGIIEKGWTYEKGGLSLKVLLPSKPHESLENNNSLVIRGDINKNSYLFMADCEFDEEKELLEMKEIESIDVLKLGHHGLDTSSSEEFLKKVNPKYTVINCDGKESPDKAVIDRLKTLETKILRTDINGNIVFTQK

InterPro domains:
  IPR001279 Metallo-beta-lactamase [PF00753] (42-234)
  IPR001279 Metallo-beta-lactamase [SM00849] (45-238)
  IPR035681 ComA-like, MBL domain [cd07731] (37-213)
  IPR036866 Ribonuclease Z/Hydroxyacylglutathione hydrolase-like [G3DSA:3.60.15.10] (33-271)
  IPR036866 Ribonuclease Z/Hydroxyacylglutathione hydrolase-like [SSF56281] (36-269)
  IPR052159 Bacterial competence-related DNA uptake protein [PTHR30619] (10-269)

Foldseek 3Di:
DDDPDPVVVVVVVVVVVPPPPPPPPPPPPPPPFAAKKKKFFQQAQAGWIWIDGRLEIEIEFQAALVCLVVSLVVCVVVVAQEHQEYEQFFLDRRGQRNLLVCVQRHPYAEYEYEPAAQDVVSVVVSVVSCVVSVHHYDYDAAQDWDDDRQKIKGFHDDPDYDHHDRLRSTGFIWIRRNPFIETESAAHFDVVLVVLLPDPSQAAGAEYEWHSLQDPRGDDLSSCVRNLYQEYEGNHNVPRDNDPVSVVSCVVGNHHYHYCNPNGMDMDHDD

Secondary structure (DSSP, 8-state):
---SSSHHHHHHHHHHTTS-----------------EEEE---SSS--EEEEETTEEEEE----GGGHHHHHHHHHHTT--EEEEEE--SS-HHHHTTHHHHHHHSEEEEEEEES--S-HHHHHHHHHHHHTTT--EEEE-TT-EEEETTEEEEEEE-SS--SS-SGGG--EEEEEETTEEEEE-TT--HHHHHHHHT-TT-S--SEEEPSGGG-TTS--HHHHHHH--SEEEE---SSS-S-HHHHHHHHTTT-EEEEHHHHSSEEEE--

Organism: NCBI:txid3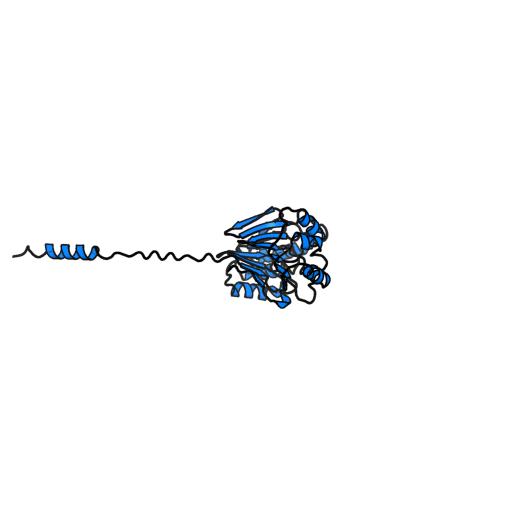6845